Protein AF-A0A9P7DH35-F1 (afdb_monomer)

Foldseek 3Di:
DDDPDDDPPQVVLQDPVNVVVVCVVPVPDDRDHSCCCVVPVVVVVVVVVVVVVVVVLVPAAQDEAEDEPDPDPPPPVVPPPPRRHQEYEYAVDPVRLVVLVVSCVVVVNYFRAYDLLNLLVVLLVVLCCPPLNVDDCVQVPPVPDDVVVVVLSVVVSCLLSVLSVVLSVVCPDPPDDLLSSVVSLLSSQVSLVVCVVPVPSVDDPVSSVVSVVSSVVSVCCRQPVDPRRHCVSLLVNCPPPVCVPPPCQVPVGPPDDQDQDADDDPVPDGDGDDDDPDRSVVSSVVSVVSSD

Secondary structure (DSSP, 8-state):
------S-HHHHHTSHHHHHHHHHH-TT--PPPHHHIIIIIHHHHHHHHHHHHHHHHHH--SEEEEE---S-------TT-GGGEEEEEE---HHHHHHHHHHHHH-TTSEEEE-HHHHHHHHHHHHTTSGGG-S-GGGGGSTT--HHHHHHHHHHHHHHHHHHHHHHHHHTSTT--HHHHHHHHHHHHHHHHHHHHH-TT---HHHHHHHHHHHHHHHHHHHHS-TTTTTHHHHHHHH-TTTTT-GGGTSS-TT----------TT----------S-HHHHHHHHHHHH-

Solvent-accessible surface area (backbone atoms only — not comparable to full-atom values): 17208 Å² total; per-residue (Å²): 137,86,79,90,80,72,96,58,57,57,66,50,50,63,33,66,71,49,47,51,51,49,38,74,76,34,76,85,61,84,83,66,48,35,63,54,40,58,73,42,49,50,50,51,50,51,50,52,51,52,49,55,49,51,55,50,59,71,72,53,60,72,37,69,48,74,55,73,86,60,100,67,83,73,81,79,66,64,82,91,54,69,86,33,38,38,29,36,36,24,47,82,51,74,68,42,41,49,50,48,50,54,50,27,71,75,38,75,76,28,33,51,41,75,36,64,53,53,46,40,51,49,46,43,54,56,59,60,65,36,76,94,60,61,64,72,67,70,63,69,72,42,91,91,45,67,62,66,56,49,56,48,53,50,48,41,51,43,65,69,41,41,46,44,54,52,41,36,58,54,61,72,40,95,85,64,50,58,28,53,55,43,51,40,50,53,50,33,49,49,50,47,49,52,51,61,72,66,38,86,66,68,70,52,69,68,57,55,52,49,51,51,51,47,52,51,51,51,45,48,45,73,36,58,70,35,89,75,31,34,47,45,35,56,29,41,31,60,68,33,77,89,46,63,81,46,70,50,81,80,50,85,53,85,75,65,64,85,62,78,55,84,62,90,50,100,81,77,64,80,64,82,61,85,78,75,78,75,49,70,68,52,49,31,50,55,36,48,63,73,73,108

Mean predicted aligned error: 10.61 Å

Structure (mmCIF, N/CA/C/O backbone):
data_AF-A0A9P7DH35-F1
#
_entry.id   AF-A0A9P7DH35-F1
#
loop_
_atom_site.group_PDB
_atom_site.id
_atom_site.type_symbol
_atom_site.label_atom_id
_atom_site.label_alt_id
_atom_site.label_comp_id
_atom_site.label_asym_id
_atom_site.label_entity_id
_atom_site.label_seq_id
_atom_site.pdbx_PDB_ins_code
_atom_site.Cartn_x
_atom_site.Cartn_y
_atom_site.Cartn_z
_atom_site.occup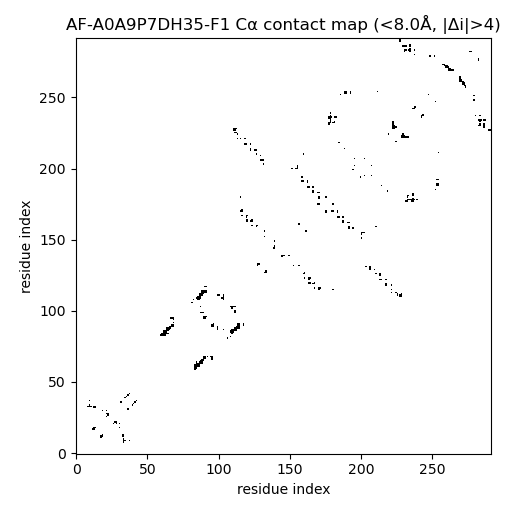ancy
_atom_site.B_iso_or_equiv
_atom_site.auth_seq_id
_atom_site.auth_comp_id
_atom_site.auth_asym_id
_atom_site.auth_atom_id
_atom_site.pdbx_PDB_model_num
ATOM 1 N N . MET A 1 1 ? 28.603 11.059 -8.165 1.00 31.61 1 MET A N 1
ATOM 2 C CA . MET A 1 1 ? 27.686 12.149 -7.771 1.00 31.61 1 MET A CA 1
ATOM 3 C C . MET A 1 1 ? 26.515 12.141 -8.745 1.00 31.61 1 MET A C 1
ATOM 5 O O . MET A 1 1 ? 26.688 12.555 -9.881 1.00 31.61 1 MET A O 1
ATOM 9 N N . ALA A 1 2 ? 25.378 11.558 -8.358 1.00 30.30 2 ALA A N 1
ATOM 10 C CA . ALA A 1 2 ? 24.185 11.495 -9.202 1.00 30.30 2 ALA A CA 1
ATOM 11 C C . ALA A 1 2 ? 23.236 12.616 -8.771 1.00 30.30 2 ALA A C 1
ATOM 13 O O . ALA A 1 2 ? 22.625 12.540 -7.708 1.00 30.30 2 ALA A O 1
ATOM 14 N N . VAL A 1 3 ? 23.167 13.689 -9.558 1.00 39.28 3 VAL A N 1
ATOM 15 C CA . VAL A 1 3 ? 22.164 14.738 -9.361 1.00 39.28 3 VAL A CA 1
ATOM 16 C C . VAL A 1 3 ? 20.859 14.205 -9.946 1.00 39.28 3 VAL A C 1
ATOM 18 O O . VAL A 1 3 ? 20.806 13.829 -11.116 1.00 39.28 3 VAL A O 1
ATOM 21 N N . MET A 1 4 ? 19.812 14.129 -9.130 1.00 35.44 4 MET A N 1
ATOM 22 C CA . MET A 1 4 ? 18.471 13.785 -9.595 1.00 35.44 4 MET A CA 1
ATOM 23 C C . MET A 1 4 ? 17.877 15.041 -10.248 1.00 35.44 4 MET A C 1
ATOM 25 O O . MET A 1 4 ? 17.436 15.958 -9.562 1.00 35.44 4 MET A O 1
ATOM 29 N N . ILE A 1 5 ? 17.965 15.139 -11.577 1.00 50.59 5 ILE A N 1
ATOM 30 C CA . ILE A 1 5 ? 17.621 16.358 -12.326 1.00 50.59 5 ILE A CA 1
ATOM 31 C C . ILE A 1 5 ? 16.207 16.210 -12.911 1.00 50.59 5 ILE A C 1
ATOM 33 O O . ILE A 1 5 ? 15.947 15.374 -13.774 1.00 50.59 5 ILE A O 1
ATOM 37 N N . GLN A 1 6 ? 15.270 17.019 -12.420 1.00 45.06 6 GLN A N 1
ATOM 38 C CA . GLN A 1 6 ? 13.835 16.910 -12.697 1.00 45.06 6 GLN A CA 1
ATOM 39 C C . GLN A 1 6 ? 13.414 17.804 -13.883 1.00 45.06 6 GLN A C 1
ATOM 41 O O . GLN A 1 6 ? 13.771 18.974 -13.905 1.00 45.06 6 GLN A O 1
ATOM 46 N N . ARG A 1 7 ? 12.655 17.243 -14.848 1.00 50.44 7 ARG A N 1
ATOM 47 C CA . ARG A 1 7 ? 11.812 17.795 -15.961 1.00 50.44 7 ARG A CA 1
ATOM 48 C C . ARG A 1 7 ? 12.128 19.132 -16.692 1.00 50.44 7 ARG A C 1
ATOM 50 O O . ARG A 1 7 ? 11.512 19.365 -17.725 1.00 50.44 7 ARG A O 1
ATOM 57 N N . ARG A 1 8 ? 13.065 19.988 -16.270 1.00 62.81 8 ARG A N 1
ATOM 58 C CA . ARG A 1 8 ? 13.482 21.239 -16.957 1.00 62.81 8 ARG A CA 1
ATOM 59 C C . ARG A 1 8 ? 14.796 21.103 -17.748 1.00 62.81 8 ARG A C 1
ATOM 61 O O . ARG A 1 8 ? 15.350 22.088 -18.228 1.00 62.81 8 ARG A O 1
ATOM 68 N N . LEU A 1 9 ? 15.273 19.869 -17.891 1.00 67.81 9 LEU A N 1
ATOM 69 C CA . LEU A 1 9 ? 16.603 19.485 -18.374 1.00 67.81 9 LEU A CA 1
ATOM 70 C C . LEU A 1 9 ? 16.998 20.034 -19.755 1.00 67.81 9 LEU A C 1
ATOM 72 O O . LEU A 1 9 ? 18.112 20.541 -19.874 1.00 67.81 9 LEU A O 1
ATOM 76 N N . PRO A 1 10 ? 16.136 19.981 -20.789 1.00 67.94 10 PRO A N 1
ATOM 77 C CA . PRO A 1 10 ? 16.588 20.337 -22.130 1.00 67.94 10 PRO A CA 1
ATOM 78 C C . PRO A 1 10 ? 16.984 21.813 -22.246 1.00 67.94 10 PRO A C 1
ATOM 80 O O . PRO A 1 10 ? 17.971 22.126 -22.892 1.00 67.94 10 PRO A O 1
ATOM 83 N N . MET A 1 11 ? 16.272 22.722 -21.574 1.00 77.00 11 MET A N 1
ATOM 84 C CA . MET A 1 11 ? 16.534 24.160 -21.717 1.00 77.00 11 MET A CA 1
ATOM 85 C C . MET A 1 11 ? 17.730 24.640 -20.889 1.00 77.00 11 MET A C 1
ATOM 87 O O . MET A 1 11 ? 18.452 25.528 -21.325 1.00 77.00 11 MET A O 1
ATOM 91 N N . ILE A 1 12 ? 17.965 24.044 -19.715 1.00 86.69 12 ILE A N 1
ATOM 92 C CA . ILE A 1 12 ? 19.090 24.425 -18.845 1.00 86.69 12 ILE A CA 1
ATOM 93 C C . ILE A 1 12 ? 20.423 24.011 -19.474 1.00 86.69 12 ILE A C 1
ATOM 95 O O . ILE A 1 12 ? 21.403 24.734 -19.362 1.00 86.69 12 ILE A O 1
ATOM 99 N N . MET A 1 13 ? 20.466 22.879 -20.181 1.00 86.12 13 MET A N 1
ATOM 100 C CA . MET A 1 13 ? 21.714 22.390 -20.772 1.00 86.12 13 MET A CA 1
ATOM 101 C C . MET A 1 13 ? 22.284 23.262 -21.885 1.00 86.12 13 MET A C 1
ATOM 103 O O . MET A 1 13 ? 23.492 23.240 -22.119 1.00 86.12 13 MET A O 1
ATOM 107 N N . ASP A 1 14 ? 21.427 24.018 -22.564 1.00 91.56 14 ASP A N 1
ATOM 108 C CA . ASP A 1 14 ? 21.866 24.950 -23.594 1.00 91.56 14 ASP A CA 1
ATOM 109 C C . ASP A 1 14 ? 22.227 26.331 -23.025 1.00 91.56 14 ASP A C 1
ATOM 111 O O . ASP A 1 14 ? 22.797 27.139 -23.766 1.00 91.56 14 ASP A O 1
ATOM 115 N N . SER A 1 15 ? 21.950 26.588 -21.738 1.00 93.62 15 SER A N 1
ATOM 116 C CA . SER A 1 15 ? 22.265 27.856 -21.076 1.00 93.62 15 SER A CA 1
ATOM 117 C C . SER A 1 15 ? 23.774 28.049 -20.937 1.00 93.62 15 SER A C 1
ATOM 119 O O . SER A 1 15 ? 24.537 27.095 -20.757 1.00 93.62 15 SER A O 1
ATOM 121 N N . GLU A 1 16 ? 24.217 29.299 -21.041 1.00 94.94 16 GLU A N 1
ATOM 122 C CA . GLU A 1 16 ? 25.639 29.632 -20.981 1.00 94.94 16 GLU A CA 1
ATOM 123 C C . GLU A 1 16 ? 26.210 29.372 -19.582 1.00 94.94 16 GLU A C 1
ATOM 125 O O . GLU A 1 16 ? 27.311 28.847 -19.442 1.00 94.94 16 GLU A O 1
ATOM 130 N N . GLU A 1 17 ? 25.419 29.630 -18.541 1.00 95.38 17 GLU A N 1
ATOM 131 C CA . GLU A 1 17 ? 25.786 29.397 -17.144 1.00 95.38 17 GLU A CA 1
ATOM 132 C C . GLU A 1 17 ? 26.087 27.916 -16.890 1.00 95.38 17 GLU A C 1
ATOM 134 O O . GLU A 1 17 ? 27.074 27.578 -16.235 1.00 95.38 17 GLU A O 1
ATOM 139 N N . TRP A 1 18 ? 25.268 27.016 -17.444 1.00 92.00 18 TRP A N 1
ATOM 140 C CA . TRP A 1 18 ? 25.488 25.577 -17.321 1.00 92.00 18 TRP A CA 1
ATOM 141 C C . TRP A 1 18 ? 26.749 25.124 -18.062 1.00 92.00 18 TRP A C 1
ATOM 143 O O . TRP A 1 18 ? 27.514 24.299 -17.559 1.00 92.00 18 TRP A O 1
ATOM 153 N N . LYS A 1 19 ? 27.000 25.688 -19.247 1.00 94.44 19 LYS A N 1
ATOM 154 C CA . LYS A 1 19 ? 28.194 25.384 -20.045 1.00 94.44 19 LYS A CA 1
ATOM 155 C C . LYS A 1 19 ? 29.470 25.835 -19.351 1.00 94.44 19 LYS A C 1
ATOM 157 O O . LYS A 1 19 ? 30.412 25.052 -19.244 1.00 94.44 19 LYS A O 1
ATOM 162 N N . GLN A 1 20 ? 29.477 27.059 -18.830 1.00 95.62 20 GLN A N 1
ATOM 163 C CA . GLN A 1 20 ? 30.591 27.601 -18.057 1.00 95.62 20 GLN A CA 1
ATOM 164 C C . GLN A 1 20 ? 30.850 26.776 -16.800 1.00 95.62 20 GLN A C 1
ATOM 166 O O . GLN A 1 20 ? 32.000 26.447 -16.519 1.00 95.62 20 GLN A O 1
ATOM 171 N N . LEU A 1 21 ? 29.793 26.372 -16.086 1.00 95.06 21 LEU A N 1
ATOM 172 C CA . LEU A 1 21 ? 29.911 25.499 -14.920 1.00 95.06 21 LEU A CA 1
ATOM 173 C C . LEU A 1 21 ? 30.583 24.165 -15.277 1.00 95.06 21 LEU A C 1
ATOM 175 O O . LEU A 1 21 ? 31.514 23.745 -14.592 1.00 95.06 21 LEU A O 1
ATOM 179 N N . LEU A 1 22 ? 30.146 23.500 -16.352 1.00 94.50 22 LEU A N 1
ATOM 180 C CA . LEU A 1 22 ? 30.734 22.227 -16.776 1.00 94.50 22 LEU A CA 1
ATOM 181 C C . LEU A 1 22 ? 32.195 22.369 -17.220 1.00 94.50 22 LEU A C 1
ATOM 183 O O . LEU A 1 22 ? 33.006 21.518 -16.861 1.00 94.50 22 LEU A O 1
ATOM 187 N N . LEU A 1 23 ? 32.544 23.437 -17.943 1.00 95.12 23 LEU A N 1
ATOM 188 C CA . LEU A 1 23 ? 33.929 23.703 -18.353 1.00 95.12 23 LEU A CA 1
ATOM 189 C C . LEU A 1 23 ? 34.830 24.050 -17.168 1.00 95.12 23 LEU A C 1
ATOM 191 O O . LEU A 1 23 ? 35.983 23.630 -17.141 1.00 95.12 23 LEU A O 1
ATOM 195 N N . ALA A 1 24 ? 34.312 24.775 -16.176 1.00 95.31 24 ALA A N 1
ATOM 196 C CA . ALA A 1 24 ? 35.045 25.070 -14.950 1.00 95.31 24 ALA A CA 1
ATOM 197 C C . ALA A 1 24 ? 35.331 23.795 -14.140 1.00 95.31 24 ALA A C 1
ATOM 199 O O . ALA A 1 24 ? 36.416 23.651 -13.581 1.00 95.31 24 ALA A O 1
ATOM 200 N N . LEU A 1 25 ? 34.378 22.855 -14.097 1.00 95.06 25 LEU A N 1
ATOM 201 C CA . LEU A 1 25 ? 34.546 21.565 -13.420 1.00 95.06 25 LEU A CA 1
ATOM 202 C C . LEU A 1 25 ? 35.452 20.600 -14.200 1.00 95.06 25 LEU A C 1
ATOM 204 O O . LEU A 1 25 ? 36.194 19.830 -13.593 1.00 95.06 25 LEU A O 1
ATOM 208 N N . ASN A 1 26 ? 35.381 20.611 -15.532 1.00 95.94 26 ASN A N 1
ATOM 209 C CA . ASN A 1 26 ? 36.211 19.786 -16.401 1.00 95.94 26 ASN A CA 1
ATOM 210 C C . ASN A 1 26 ? 36.424 20.471 -17.767 1.00 95.94 26 ASN A C 1
ATOM 212 O O . ASN A 1 26 ? 35.587 20.319 -18.662 1.00 95.94 26 ASN A O 1
ATOM 216 N N . PRO A 1 27 ? 37.571 21.146 -17.975 1.00 96.50 27 PRO A N 1
ATOM 217 C CA . PRO A 1 27 ? 37.864 21.845 -19.229 1.00 96.50 27 PRO A CA 1
ATOM 218 C C . PRO A 1 27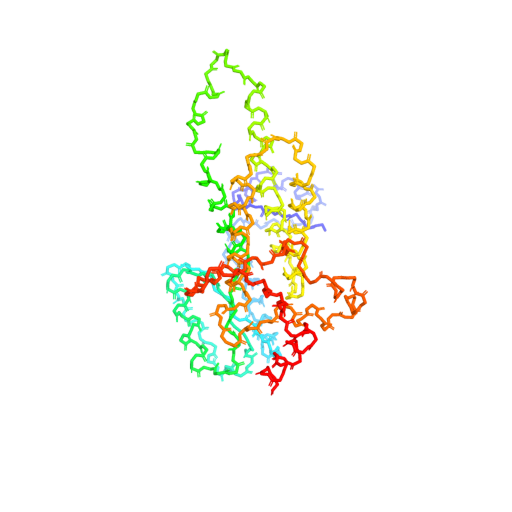 ? 37.915 20.934 -20.463 1.00 96.50 27 PRO A C 1
ATOM 220 O O . PRO A 1 27 ? 37.741 21.403 -21.583 1.00 96.50 27 PRO A O 1
ATOM 223 N N . ASN A 1 28 ? 38.135 19.629 -20.266 1.00 95.75 28 ASN A N 1
ATOM 224 C CA . ASN A 1 28 ? 38.195 18.639 -21.343 1.00 95.75 28 ASN A CA 1
ATOM 225 C C . ASN A 1 28 ? 36.826 18.011 -21.657 1.00 95.75 28 ASN A C 1
ATOM 227 O O . ASN A 1 28 ? 36.733 17.127 -22.511 1.00 95.75 28 ASN A O 1
ATOM 231 N N . TYR A 1 29 ? 35.758 18.406 -20.958 1.00 93.44 29 TYR A N 1
ATOM 232 C CA . TYR A 1 29 ? 34.429 17.851 -21.182 1.00 93.44 29 TYR A CA 1
ATOM 233 C C . TYR A 1 29 ? 33.810 18.399 -22.473 1.00 93.44 29 TYR A C 1
ATOM 235 O O . TYR A 1 29 ? 33.605 19.602 -22.627 1.00 93.44 29 TYR A O 1
ATOM 243 N N . HIS A 1 30 ? 33.452 17.506 -23.399 1.00 94.38 30 HIS A N 1
ATOM 244 C CA . HIS A 1 30 ? 32.724 17.888 -24.605 1.00 94.38 30 HIS A CA 1
ATOM 245 C C . HIS A 1 30 ? 31.247 18.141 -24.276 1.00 94.38 30 HIS A C 1
ATOM 247 O O . HIS A 1 30 ? 30.474 17.209 -24.039 1.00 94.38 30 HIS A O 1
ATOM 253 N N . ILE A 1 31 ? 30.854 19.414 -24.261 1.00 92.75 31 ILE A N 1
ATOM 254 C CA . ILE A 1 31 ? 29.481 19.822 -23.963 1.00 92.75 31 ILE A CA 1
ATOM 255 C C . ILE A 1 31 ? 28.550 19.365 -25.087 1.00 92.75 31 ILE A C 1
ATOM 257 O O . ILE A 1 31 ? 28.667 19.785 -26.237 1.00 92.75 31 ILE A O 1
ATOM 261 N N . MET A 1 32 ? 27.574 18.538 -24.730 1.00 92.12 32 MET A N 1
ATOM 262 C CA . MET A 1 32 ? 26.525 18.088 -25.636 1.00 92.12 32 MET A CA 1
ATOM 263 C C . MET A 1 32 ? 25.365 19.092 -25.644 1.00 92.12 32 MET A C 1
ATOM 265 O O . MET A 1 32 ? 24.934 19.533 -24.580 1.00 92.12 32 MET A O 1
ATOM 269 N N . SER A 1 33 ? 24.819 19.419 -26.819 1.00 91.06 33 SER A N 1
ATOM 270 C CA . SER A 1 33 ? 23.586 20.217 -26.901 1.00 91.06 33 SER A CA 1
ATOM 271 C C . SER A 1 33 ? 22.379 19.432 -26.383 1.00 91.06 33 SER A C 1
ATOM 273 O O . SER A 1 33 ? 22.353 18.196 -26.442 1.00 91.06 33 SER A O 1
ATOM 275 N N . SER A 1 34 ? 21.332 20.133 -25.946 1.00 91.00 34 SER A N 1
ATOM 276 C CA . SER A 1 34 ? 20.077 19.504 -25.510 1.00 91.00 34 SER A CA 1
ATOM 277 C C . SER A 1 34 ? 19.454 18.609 -26.586 1.00 91.00 34 SER A C 1
ATOM 279 O O . SER A 1 34 ? 18.888 17.553 -26.288 1.00 91.00 34 SER A O 1
ATOM 281 N N . THR A 1 35 ? 19.610 18.990 -27.858 1.00 91.56 35 THR A N 1
ATOM 282 C CA . THR A 1 35 ? 19.125 18.225 -29.009 1.00 91.56 35 THR A CA 1
ATOM 283 C C . THR A 1 35 ? 19.910 16.929 -29.175 1.00 91.56 35 THR A C 1
ATOM 285 O O . THR A 1 35 ? 19.301 15.882 -29.386 1.00 91.56 35 THR A O 1
ATOM 288 N N . ALA A 1 36 ? 21.239 16.967 -29.051 1.00 90.06 36 ALA A N 1
ATOM 289 C CA . ALA A 1 36 ? 22.077 15.773 -29.126 1.00 90.06 36 ALA A CA 1
ATOM 290 C C . ALA A 1 36 ? 21.835 14.829 -27.933 1.00 90.06 36 ALA A C 1
ATOM 292 O O . ALA A 1 36 ? 21.703 13.617 -28.129 1.00 90.06 36 ALA A O 1
ATOM 293 N N . LEU A 1 37 ? 21.661 15.376 -26.724 1.00 88.44 37 LEU A N 1
ATOM 294 C CA . LEU A 1 37 ? 21.246 14.600 -25.554 1.00 88.44 37 LEU A CA 1
ATOM 295 C C . LEU A 1 37 ? 19.897 13.910 -25.806 1.00 88.44 37 LEU A C 1
ATOM 297 O O . LEU A 1 37 ? 19.793 12.694 -25.673 1.00 88.44 37 LEU A O 1
ATOM 301 N N . THR A 1 38 ? 18.878 14.670 -26.209 1.00 87.31 38 THR A N 1
ATOM 302 C CA . THR A 1 38 ? 17.501 14.166 -26.326 1.00 87.31 38 THR A CA 1
ATOM 303 C C . THR A 1 38 ? 17.331 13.196 -27.494 1.00 87.31 38 THR A C 1
ATOM 305 O O . THR A 1 38 ? 16.713 12.148 -27.332 1.00 87.31 38 THR A O 1
ATOM 308 N N . LYS A 1 39 ? 17.888 13.512 -28.671 1.00 90.44 39 LYS A N 1
ATOM 309 C CA . LYS A 1 39 ? 17.708 12.704 -29.890 1.00 90.44 39 LYS A CA 1
ATOM 310 C C . LYS A 1 39 ? 18.672 11.528 -30.009 1.00 90.44 39 LYS A C 1
ATOM 312 O O . LYS A 1 39 ? 18.375 10.605 -30.755 1.00 90.44 39 LYS A O 1
ATOM 317 N N . SER A 1 40 ? 19.825 11.553 -29.342 1.00 91.56 40 SER A N 1
ATOM 318 C CA . SER A 1 40 ? 20.808 10.467 -29.445 1.00 91.56 40 SER A CA 1
ATOM 319 C C . SER A 1 40 ? 21.022 9.783 -28.107 1.00 91.56 40 SER A C 1
ATOM 321 O O . SER A 1 40 ? 20.752 8.591 -28.000 1.00 91.56 40 SER A O 1
ATOM 323 N N . LEU A 1 41 ? 21.510 10.496 -27.090 1.00 90.31 41 LEU A N 1
ATOM 324 C CA . LEU A 1 41 ? 21.982 9.833 -25.873 1.00 90.31 41 LEU A CA 1
ATOM 325 C C . LEU A 1 41 ? 20.835 9.220 -25.058 1.00 90.31 41 LEU A C 1
ATOM 327 O O . LEU A 1 41 ? 20.928 8.053 -24.697 1.00 90.31 41 LEU A O 1
ATOM 331 N N . ILE A 1 42 ? 19.736 9.952 -24.843 1.00 87.25 42 ILE A N 1
ATOM 332 C CA . ILE A 1 42 ? 18.561 9.432 -24.123 1.00 87.25 42 ILE A CA 1
ATOM 333 C C . ILE A 1 42 ? 17.972 8.225 -24.857 1.00 87.25 42 ILE A C 1
ATOM 335 O O . ILE A 1 42 ? 17.681 7.219 -24.222 1.00 87.25 42 ILE A O 1
ATOM 339 N N . LEU A 1 43 ? 17.831 8.289 -26.185 1.00 89.50 43 LEU A N 1
ATOM 340 C CA . LEU A 1 43 ? 17.279 7.173 -26.961 1.00 89.50 43 LEU A CA 1
ATOM 341 C C . LEU A 1 43 ? 18.202 5.947 -26.958 1.00 89.50 43 LEU A C 1
ATOM 343 O O . LEU A 1 43 ? 17.716 4.830 -26.800 1.00 89.50 43 LEU A O 1
ATOM 347 N N . LYS A 1 44 ? 19.520 6.141 -27.094 1.00 92.50 44 LYS A N 1
ATOM 348 C CA . LYS A 1 44 ? 20.507 5.050 -27.040 1.00 92.50 44 LYS A CA 1
ATOM 349 C C . LYS A 1 44 ? 20.557 4.403 -25.660 1.00 92.50 44 LYS A C 1
ATOM 351 O O . LYS A 1 44 ? 20.544 3.179 -25.575 1.00 92.50 44 LYS A O 1
ATOM 356 N N . GLU A 1 45 ? 20.573 5.202 -24.596 1.00 93.00 45 GLU A N 1
ATOM 357 C CA . GLU A 1 45 ? 20.598 4.678 -23.231 1.00 93.00 45 GLU A CA 1
ATOM 358 C C . GLU A 1 45 ? 19.274 3.994 -22.880 1.00 93.00 45 GLU A C 1
ATOM 360 O O . GLU A 1 45 ? 19.280 2.896 -22.338 1.00 93.00 45 GLU A O 1
ATOM 365 N N . ALA A 1 46 ? 18.133 4.564 -23.280 1.00 86.88 46 ALA A N 1
ATOM 366 C CA . ALA A 1 46 ? 16.835 3.913 -23.124 1.00 86.88 46 ALA A CA 1
ATOM 367 C C . ALA A 1 46 ? 16.768 2.576 -23.879 1.00 86.88 46 ALA A C 1
ATOM 369 O O . ALA A 1 46 ? 16.231 1.607 -23.343 1.00 86.88 46 ALA A O 1
ATOM 370 N N . ALA A 1 47 ? 17.330 2.491 -25.091 1.00 90.75 47 ALA A N 1
ATOM 371 C CA . ALA A 1 47 ? 17.411 1.242 -25.847 1.00 90.75 47 ALA A CA 1
ATOM 372 C C . ALA A 1 47 ? 18.295 0.205 -25.138 1.00 90.75 47 ALA A C 1
ATOM 374 O O . ALA A 1 47 ? 17.866 -0.934 -24.965 1.00 90.75 47 ALA A O 1
ATOM 375 N N . LYS A 1 48 ? 19.473 0.614 -24.652 1.00 94.00 48 LYS A N 1
ATOM 376 C CA . LYS A 1 48 ? 20.394 -0.245 -23.896 1.00 94.00 48 LYS A CA 1
ATOM 377 C C . LYS A 1 48 ? 19.777 -0.750 -22.589 1.00 94.00 48 LYS A C 1
ATOM 379 O O . LYS A 1 48 ? 19.853 -1.937 -22.291 1.00 94.00 48 LYS A O 1
ATOM 384 N N . ILE A 1 49 ? 19.122 0.130 -21.830 1.00 87.94 49 ILE A N 1
ATOM 385 C CA . ILE A 1 49 ? 18.372 -0.235 -20.620 1.00 87.94 49 ILE A CA 1
ATOM 386 C C . ILE A 1 49 ? 17.241 -1.202 -20.979 1.00 87.94 49 ILE A C 1
ATOM 388 O O . ILE A 1 49 ? 17.050 -2.198 -20.292 1.00 87.94 49 ILE A O 1
ATOM 392 N N . SER A 1 50 ? 16.515 -0.950 -22.071 1.00 86.25 50 SER A N 1
ATOM 393 C CA . SER A 1 50 ? 15.432 -1.832 -22.522 1.00 86.25 50 SER A CA 1
ATOM 394 C C . SER A 1 50 ? 15.935 -3.227 -22.889 1.00 86.25 50 SER A C 1
ATOM 396 O O . SER A 1 50 ? 15.254 -4.208 -22.606 1.00 86.25 50 SER A O 1
ATOM 398 N N . GLU A 1 51 ? 17.106 -3.331 -23.516 1.00 89.38 51 GLU A N 1
ATOM 399 C CA . GLU A 1 51 ? 17.753 -4.607 -23.830 1.00 89.38 51 GLU A CA 1
ATOM 400 C C . GLU A 1 51 ? 18.194 -5.334 -22.555 1.00 89.38 51 GLU A C 1
ATOM 402 O O . GLU A 1 51 ? 17.770 -6.464 -22.326 1.00 89.38 51 GLU A O 1
ATOM 407 N N . GLY A 1 52 ? 18.892 -4.646 -21.645 1.00 89.06 52 GLY A N 1
ATOM 408 C CA . GLY A 1 52 ? 19.281 -5.219 -20.353 1.00 89.06 52 GLY A CA 1
ATOM 409 C C . GLY A 1 52 ? 18.089 -5.672 -19.497 1.00 89.06 52 GLY A C 1
ATOM 410 O O . GLY A 1 52 ? 18.141 -6.730 -18.871 1.00 89.06 52 GLY A O 1
ATOM 411 N N . ILE A 1 53 ? 16.979 -4.922 -19.504 1.00 83.19 53 ILE A N 1
ATOM 412 C CA . ILE A 1 53 ? 15.728 -5.319 -18.839 1.00 83.19 53 ILE A CA 1
ATOM 413 C C . ILE A 1 53 ? 15.148 -6.577 -19.489 1.00 83.19 53 ILE A C 1
ATOM 415 O O . ILE A 1 53 ? 14.712 -7.478 -18.775 1.00 83.19 53 ILE A O 1
ATOM 419 N N . LYS A 1 54 ? 15.136 -6.675 -20.825 1.00 85.00 54 LYS A N 1
ATOM 420 C CA . LYS A 1 54 ? 14.650 -7.877 -21.521 1.00 85.00 54 LYS A CA 1
ATOM 421 C C . LYS A 1 54 ? 15.479 -9.102 -21.159 1.00 85.00 54 LYS A C 1
ATOM 423 O O . LYS A 1 54 ? 14.886 -10.138 -20.868 1.00 85.00 54 LYS A O 1
ATOM 428 N N . ASP A 1 55 ? 16.802 -8.978 -21.131 1.00 87.88 55 ASP A N 1
ATOM 429 C CA . ASP A 1 55 ? 17.706 -10.071 -20.765 1.00 87.88 55 ASP A CA 1
ATOM 430 C C . ASP A 1 55 ? 17.477 -10.515 -19.318 1.00 87.88 55 ASP A C 1
ATOM 432 O O . ASP A 1 55 ? 17.290 -11.703 -19.044 1.00 87.88 55 ASP A O 1
ATOM 436 N N . PHE A 1 56 ? 17.365 -9.556 -18.395 1.00 87.81 56 PHE A N 1
ATOM 437 C CA . PHE A 1 56 ? 17.035 -9.835 -17.001 1.00 87.81 56 PHE A CA 1
ATOM 438 C C . PHE A 1 56 ? 15.681 -10.552 -16.856 1.00 87.81 56 PHE A C 1
ATOM 440 O O . PHE A 1 56 ? 15.595 -11.605 -16.224 1.00 87.81 56 PHE A O 1
ATOM 447 N N . LEU A 1 57 ? 14.621 -10.043 -17.494 1.00 85.06 57 LEU A N 1
ATOM 448 C CA . LEU A 1 57 ? 13.289 -10.664 -17.478 1.00 85.06 57 LEU A CA 1
ATOM 449 C C . LEU A 1 57 ? 13.280 -12.044 -18.168 1.00 85.06 57 LEU A C 1
ATOM 451 O O . LEU A 1 57 ? 12.491 -12.931 -17.818 1.00 85.06 57 LEU A O 1
ATOM 455 N N . HIS A 1 58 ? 14.180 -12.274 -19.129 1.00 83.56 58 HIS A N 1
ATOM 456 C CA . HIS A 1 58 ? 14.375 -13.583 -19.751 1.00 83.56 58 HIS A CA 1
ATOM 457 C C . HIS A 1 58 ? 14.934 -14.607 -18.759 1.00 83.56 58 HIS A C 1
ATOM 459 O O . HIS A 1 58 ? 14.606 -15.789 -18.875 1.00 83.56 58 HIS A O 1
ATOM 465 N N . MET A 1 59 ? 15.706 -14.184 -17.763 1.00 87.75 59 MET A N 1
ATOM 466 C CA . MET A 1 59 ? 16.256 -15.065 -16.729 1.00 87.75 59 MET A CA 1
ATOM 467 C C . MET A 1 59 ? 15.362 -15.159 -15.486 1.00 87.75 59 MET A C 1
ATOM 469 O O . MET A 1 59 ? 15.330 -16.199 -14.833 1.00 87.75 59 MET A O 1
ATOM 473 N N . ALA A 1 60 ? 14.586 -14.118 -15.187 1.00 87.31 60 ALA A N 1
ATOM 474 C CA . ALA A 1 60 ? 13.722 -14.079 -14.013 1.00 87.31 60 ALA A CA 1
ATOM 475 C C . ALA A 1 60 ? 12.529 -15.052 -14.097 1.00 87.31 60 ALA A C 1
ATOM 477 O O . ALA A 1 60 ? 12.009 -15.355 -15.178 1.00 87.31 60 ALA A O 1
ATOM 478 N N . CYS A 1 61 ? 12.083 -15.517 -12.933 1.00 89.38 61 CYS A N 1
ATOM 479 C CA . CYS A 1 61 ? 10.875 -16.315 -12.717 1.00 89.38 61 CYS A CA 1
ATOM 480 C C . CYS A 1 61 ? 10.107 -15.716 -11.530 1.00 89.38 61 CYS A C 1
ATOM 482 O O . CYS A 1 61 ? 10.649 -14.871 -10.820 1.00 89.38 61 CYS A O 1
ATOM 484 N N . HIS A 1 62 ? 8.863 -16.147 -11.321 1.00 89.50 62 HIS A N 1
ATOM 485 C CA . HIS A 1 62 ? 7.995 -15.652 -10.245 1.00 89.50 62 HIS A CA 1
ATOM 486 C C . HIS A 1 62 ? 7.743 -14.141 -10.292 1.00 89.50 62 HIS A C 1
ATOM 488 O O . HIS A 1 62 ? 7.694 -13.455 -9.276 1.00 89.50 62 HIS A O 1
ATOM 494 N N . LEU A 1 63 ? 7.594 -13.614 -11.505 1.00 90.06 63 LEU A N 1
ATOM 495 C CA . LEU A 1 63 ? 7.341 -12.201 -11.738 1.00 90.06 63 LEU A CA 1
ATOM 496 C C . LEU A 1 63 ? 5.909 -11.824 -11.335 1.00 90.06 63 LEU A C 1
ATOM 498 O O . LEU A 1 63 ? 4.967 -12.598 -11.529 1.00 90.06 63 LEU A O 1
ATOM 502 N N . THR A 1 64 ? 5.743 -10.595 -10.858 1.00 90.19 64 THR A N 1
ATOM 503 C CA . THR A 1 64 ? 4.431 -9.991 -10.601 1.00 90.19 64 THR A CA 1
ATOM 504 C C . THR A 1 64 ? 4.153 -8.925 -11.649 1.00 90.19 64 THR A C 1
ATOM 506 O O . THR A 1 64 ? 4.981 -8.044 -11.875 1.00 90.19 64 THR A O 1
ATOM 509 N N . ILE A 1 65 ? 2.989 -8.994 -12.295 1.00 89.69 65 ILE A N 1
ATOM 510 C CA . ILE A 1 65 ? 2.541 -7.959 -13.235 1.00 89.69 65 ILE A CA 1
ATOM 511 C C . ILE A 1 65 ? 1.755 -6.909 -12.465 1.00 89.69 65 ILE A C 1
ATOM 513 O O . ILE A 1 65 ? 0.683 -7.216 -11.948 1.00 89.69 65 ILE A O 1
ATOM 517 N N . THR A 1 66 ? 2.244 -5.674 -12.441 1.00 88.00 66 THR A N 1
ATOM 518 C CA . THR A 1 66 ? 1.485 -4.533 -11.926 1.00 88.00 66 THR A CA 1
ATOM 519 C C . THR A 1 66 ? 0.940 -3.697 -13.078 1.00 88.00 66 THR A C 1
ATOM 521 O O . THR A 1 66 ? 1.599 -3.533 -14.108 1.00 88.00 66 THR A O 1
ATOM 524 N N . PHE A 1 67 ? -0.273 -3.172 -12.934 1.00 84.31 67 PHE A N 1
ATOM 525 C CA . PHE A 1 67 ? -0.788 -2.157 -13.848 1.00 84.31 67 PHE A CA 1
ATOM 526 C C . PHE A 1 67 ? -1.620 -1.124 -13.098 1.00 84.31 67 PHE A C 1
ATOM 528 O O . PHE A 1 67 ? -2.464 -1.452 -12.268 1.00 84.31 67 PHE A O 1
ATOM 535 N N . ASP A 1 68 ? -1.360 0.133 -13.430 1.00 76.88 68 ASP A N 1
ATOM 536 C CA . ASP A 1 68 ? -2.083 1.301 -12.944 1.00 76.88 68 ASP A CA 1
ATOM 537 C C . ASP A 1 68 ? -3.202 1.634 -13.949 1.00 76.88 68 ASP A C 1
ATOM 539 O O . ASP A 1 68 ? -3.003 1.494 -15.161 1.00 76.88 68 ASP A O 1
ATOM 543 N N . GLY A 1 69 ? -4.385 2.029 -13.471 1.00 66.50 69 GLY A N 1
ATOM 544 C CA . GLY A 1 69 ? -5.654 2.142 -14.210 1.00 66.50 69 GLY A CA 1
ATOM 545 C C . GLY A 1 69 ? -5.717 3.188 -15.332 1.00 66.50 69 GLY A C 1
ATOM 546 O O . GLY A 1 69 ? -6.803 3.626 -15.726 1.00 66.50 69 GLY A O 1
ATOM 547 N N . GLY A 1 70 ? -4.575 3.589 -15.888 1.00 65.19 70 GLY A N 1
ATOM 548 C CA . GLY A 1 70 ? -4.468 4.473 -17.038 1.00 65.19 70 GLY A CA 1
ATOM 549 C C . GLY A 1 70 ? -5.267 3.972 -18.247 1.00 65.19 70 GLY A C 1
ATOM 550 O O . GLY A 1 70 ? -5.310 2.786 -18.565 1.00 65.19 70 GLY A O 1
ATOM 551 N N . LYS A 1 71 ? -5.878 4.911 -18.985 1.00 53.25 71 LYS A N 1
ATOM 552 C CA . LYS A 1 71 ? -6.794 4.664 -20.123 1.00 53.25 71 LYS A CA 1
ATOM 553 C C . LYS A 1 71 ? -6.194 3.889 -21.314 1.00 53.25 71 LYS A C 1
ATOM 555 O O . LYS A 1 71 ? -6.877 3.709 -22.318 1.00 53.25 71 LYS A O 1
ATOM 560 N N . ARG A 1 72 ? -4.932 3.457 -21.254 1.00 50.38 72 ARG A N 1
ATOM 561 C CA . ARG A 1 72 ? -4.271 2.682 -22.311 1.00 50.38 72 ARG A CA 1
ATOM 562 C C . ARG A 1 72 ? -3.686 1.411 -21.723 1.00 50.38 72 ARG A C 1
ATOM 564 O O . ARG A 1 72 ? -2.558 1.406 -21.241 1.00 50.38 72 ARG A O 1
ATOM 571 N N . ILE A 1 73 ? -4.432 0.322 -21.849 1.00 46.62 73 ILE A N 1
ATOM 572 C CA . ILE A 1 73 ? -3.854 -1.014 -21.752 1.00 46.62 73 ILE A CA 1
ATOM 573 C C . ILE A 1 73 ? -3.082 -1.221 -23.055 1.00 46.62 73 ILE A C 1
ATOM 575 O O . ILE A 1 73 ? -3.630 -1.677 -24.056 1.00 46.62 73 ILE A O 1
ATOM 579 N N . HIS A 1 74 ? -1.808 -0.832 -23.082 1.00 43.56 74 HIS A N 1
ATOM 580 C CA . HIS A 1 74 ? -0.902 -1.467 -24.025 1.00 43.56 74 HIS A CA 1
ATOM 581 C C . HIS A 1 74 ? -0.777 -2.905 -23.542 1.00 43.56 74 HIS A C 1
ATOM 583 O O . HIS A 1 74 ? -0.177 -3.153 -22.501 1.00 43.56 74 HIS A O 1
ATOM 589 N N . THR A 1 75 ? -1.391 -3.845 -24.259 1.00 43.47 75 THR A N 1
ATOM 590 C CA . THR A 1 75 ? -1.163 -5.276 -24.073 1.00 43.47 75 THR A CA 1
ATOM 591 C C . THR A 1 75 ? 0.302 -5.577 -24.379 1.00 43.47 75 THR A C 1
ATOM 593 O O . THR A 1 75 ? 0.639 -6.102 -25.434 1.00 43.47 75 THR A O 1
ATOM 59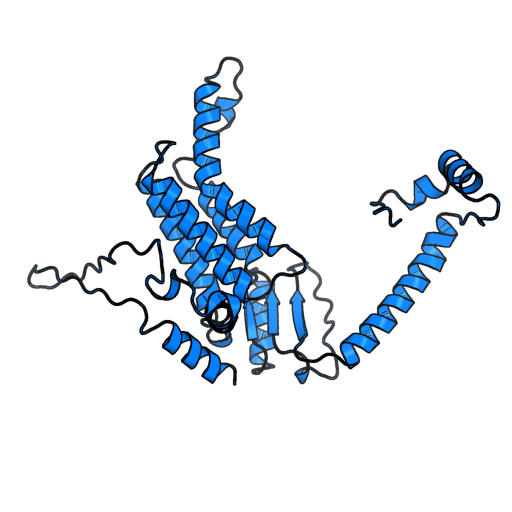6 N N . TYR A 1 76 ? 1.191 -5.286 -23.431 1.00 47.19 76 TYR A N 1
ATOM 597 C CA . TYR A 1 76 ? 2.408 -6.055 -23.228 1.00 47.19 76 TYR A CA 1
ATOM 598 C C . TYR A 1 76 ? 1.974 -7.389 -22.620 1.00 47.19 76 TYR A C 1
ATOM 600 O O . TYR A 1 76 ? 2.265 -7.707 -21.475 1.00 47.19 76 TYR A O 1
ATOM 608 N N . CYS A 1 77 ? 1.192 -8.159 -23.382 1.00 47.31 77 CYS A N 1
ATOM 609 C CA . CYS A 1 77 ? 1.068 -9.575 -23.114 1.00 47.31 77 CYS A CA 1
ATOM 610 C C . CYS A 1 77 ? 2.439 -10.155 -23.471 1.00 47.31 77 CYS A C 1
ATOM 612 O O . CYS A 1 77 ? 2.836 -10.040 -24.637 1.00 47.31 77 CYS A O 1
ATOM 614 N N . PRO A 1 78 ? 3.200 -10.711 -22.514 1.00 51.47 78 PRO A N 1
ATOM 615 C CA . PRO A 1 78 ? 4.508 -11.281 -22.784 1.00 51.47 78 PRO A CA 1
ATOM 616 C C . PRO A 1 78 ? 4.293 -12.611 -23.502 1.00 51.47 78 PRO A C 1
ATOM 618 O O . PRO A 1 78 ? 4.405 -13.695 -22.931 1.00 51.47 78 PRO A O 1
ATOM 621 N N . GLN A 1 79 ? 3.959 -12.536 -24.785 1.00 57.78 79 GLN A N 1
ATOM 622 C CA . GLN A 1 79 ? 4.185 -13.659 -25.668 1.00 57.78 79 GLN A CA 1
ATOM 623 C C . GLN A 1 79 ? 5.708 -13.864 -25.689 1.00 57.78 79 GLN A C 1
ATOM 625 O O . GLN A 1 79 ? 6.418 -12.918 -26.047 1.00 57.78 79 GLN A O 1
ATOM 630 N N . PRO A 1 80 ? 6.240 -15.018 -25.225 1.00 53.69 80 PRO A N 1
ATOM 631 C CA . PRO A 1 80 ? 5.589 -16.335 -25.192 1.00 53.69 80 PRO A CA 1
ATOM 632 C C . PRO A 1 80 ? 5.614 -17.099 -23.836 1.00 53.69 80 PRO A C 1
ATOM 634 O O . PRO A 1 80 ? 5.620 -18.327 -23.855 1.00 53.69 80 PRO A O 1
ATOM 637 N N . ARG A 1 81 ? 5.697 -16.465 -22.648 1.00 74.94 81 ARG A N 1
ATOM 638 C CA . ARG A 1 81 ? 5.975 -17.220 -21.388 1.00 74.94 81 ARG A CA 1
ATOM 639 C C . ARG A 1 81 ? 5.162 -16.800 -20.150 1.00 74.94 81 ARG A C 1
ATOM 641 O O . ARG A 1 81 ? 5.743 -16.307 -19.183 1.00 74.94 81 ARG A O 1
ATOM 648 N N . PRO A 1 82 ? 3.840 -17.054 -20.127 1.00 78.44 82 PRO A N 1
ATOM 649 C CA . PRO A 1 82 ? 2.974 -16.725 -18.986 1.00 78.44 82 PRO A CA 1
ATOM 650 C C . PRO A 1 82 ? 3.332 -17.474 -17.688 1.00 78.44 82 PRO A C 1
ATOM 652 O O . PRO A 1 82 ? 3.118 -16.952 -16.600 1.00 78.44 82 PRO A O 1
ATOM 655 N N . TYR A 1 83 ? 3.955 -18.653 -17.776 1.00 84.25 83 TYR A N 1
ATOM 656 C CA . TYR A 1 83 ? 4.389 -19.452 -16.617 1.00 84.25 83 TYR A CA 1
ATOM 657 C C . TYR A 1 83 ? 5.502 -18.802 -15.776 1.00 84.25 83 TYR A C 1
ATOM 659 O O . TYR A 1 83 ? 5.819 -19.273 -14.690 1.00 84.25 83 TYR A O 1
ATOM 667 N N . LYS A 1 84 ? 6.126 -17.726 -16.272 1.00 88.06 84 LYS A N 1
ATOM 668 C CA . LYS A 1 84 ? 7.110 -16.952 -15.505 1.00 88.06 84 LYS A CA 1
ATOM 669 C C . LYS A 1 84 ? 6.474 -15.989 -14.514 1.00 88.06 84 LYS A C 1
ATOM 671 O O . LYS A 1 84 ? 7.183 -15.481 -13.649 1.00 88.06 84 LYS A O 1
ATOM 676 N N . PHE A 1 85 ? 5.184 -15.710 -14.666 1.00 90.38 85 PHE A N 1
ATOM 677 C CA . PHE A 1 85 ? 4.450 -14.820 -13.787 1.00 90.38 85 PHE A CA 1
ATOM 678 C C . PHE A 1 85 ? 3.715 -15.641 -12.739 1.00 90.38 85 PHE A C 1
ATOM 680 O O . PHE A 1 85 ? 3.048 -16.615 -13.075 1.00 90.38 85 PHE A O 1
ATOM 687 N N . SER A 1 86 ? 3.847 -15.238 -11.481 1.00 91.25 86 SER A N 1
ATOM 688 C CA . SER A 1 86 ? 3.189 -15.890 -10.344 1.00 91.25 86 SER A CA 1
ATOM 689 C C . SER A 1 86 ? 2.083 -15.035 -9.747 1.00 91.25 86 SER A C 1
ATOM 691 O O . SER A 1 86 ? 1.286 -15.542 -8.970 1.00 91.25 86 SER A O 1
ATOM 693 N N . ALA A 1 87 ? 2.001 -13.754 -10.106 1.00 92.12 87 ALA A N 1
ATOM 694 C CA . ALA A 1 87 ? 0.975 -12.871 -9.581 1.00 92.12 87 ALA A CA 1
ATOM 695 C C . ALA A 1 87 ? 0.665 -11.710 -10.526 1.00 92.12 87 ALA A C 1
ATOM 697 O O . ALA A 1 87 ? 1.459 -11.330 -11.392 1.00 92.12 87 ALA A O 1
ATOM 698 N N . THR A 1 88 ? -0.494 -11.108 -10.314 1.00 92.38 88 THR A N 1
ATOM 699 C CA . THR A 1 88 ? -0.877 -9.822 -10.883 1.00 92.38 88 THR A CA 1
ATOM 700 C C . THR A 1 88 ? -1.423 -8.926 -9.782 1.00 92.38 88 THR A C 1
ATOM 702 O O . THR A 1 88 ? -2.117 -9.408 -8.893 1.00 92.38 88 THR A O 1
ATOM 705 N N . SER A 1 89 ? -1.093 -7.635 -9.821 1.00 92.19 89 SER A N 1
ATOM 706 C CA . SER A 1 89 ? -1.571 -6.646 -8.861 1.00 92.19 89 SER A CA 1
ATOM 707 C C . SER A 1 89 ? -2.080 -5.386 -9.550 1.00 92.19 89 SER A C 1
ATOM 709 O O . SER A 1 89 ? -1.494 -4.926 -10.532 1.00 92.19 89 SER A O 1
ATOM 711 N N . SER A 1 90 ? -3.184 -4.833 -9.054 1.00 92.38 90 SER A N 1
ATOM 712 C CA . SER A 1 90 ? -3.699 -3.535 -9.500 1.00 92.38 90 SER A CA 1
ATOM 713 C C . SER A 1 90 ? -4.578 -2.890 -8.430 1.00 92.38 90 SER A C 1
ATOM 715 O O . SER A 1 90 ? -4.933 -3.521 -7.433 1.00 92.38 90 SER A O 1
ATOM 717 N N . ASP A 1 91 ? -5.000 -1.652 -8.660 1.00 90.38 91 ASP A N 1
ATOM 718 C CA . ASP A 1 91 ? -6.077 -1.048 -7.879 1.00 90.38 91 ASP A CA 1
ATOM 719 C C . ASP A 1 91 ? -7.434 -1.744 -8.130 1.00 90.38 91 ASP A C 1
ATOM 721 O O . ASP A 1 91 ? -7.536 -2.711 -8.901 1.00 90.38 91 ASP A O 1
ATOM 725 N N . ASN A 1 92 ? -8.476 -1.245 -7.459 1.00 87.06 92 ASN A N 1
ATOM 726 C CA . ASN A 1 92 ? -9.841 -1.764 -7.547 1.00 87.06 92 ASN A CA 1
ATOM 727 C C . ASN A 1 92 ? -10.757 -0.955 -8.472 1.00 87.06 92 ASN A C 1
ATOM 729 O O . ASN A 1 92 ? -11.985 -1.084 -8.416 1.00 87.06 92 ASN A O 1
ATOM 733 N N . ALA A 1 93 ? -10.182 -0.168 -9.386 1.00 87.75 93 ALA A N 1
ATOM 734 C CA . ALA A 1 93 ? -10.965 0.432 -10.453 1.00 87.75 93 ALA A CA 1
ATOM 735 C C . ALA A 1 93 ? -11.669 -0.666 -11.280 1.00 87.75 93 ALA A C 1
ATOM 737 O O . ALA A 1 93 ? -11.142 -1.753 -11.523 1.00 87.75 93 ALA A O 1
ATOM 738 N N . GLY A 1 94 ? -12.905 -0.416 -11.722 1.00 87.75 94 GLY A N 1
ATOM 739 C CA . GLY A 1 94 ? -13.736 -1.477 -12.313 1.00 87.75 94 GLY A CA 1
ATOM 740 C C . GLY A 1 94 ? -13.111 -2.160 -13.541 1.00 87.75 94 GLY A C 1
ATOM 741 O O . GLY A 1 94 ? -13.303 -3.356 -13.762 1.00 87.75 94 GLY A O 1
ATOM 742 N N . ASN A 1 95 ? -12.328 -1.423 -14.331 1.00 88.81 95 ASN A N 1
ATOM 743 C CA . ASN A 1 95 ? -11.582 -1.943 -15.476 1.00 88.81 95 ASN A CA 1
ATOM 744 C C . ASN A 1 95 ? -10.370 -2.789 -15.062 1.00 88.81 95 ASN A C 1
ATOM 746 O O . ASN A 1 95 ? -10.161 -3.857 -15.639 1.00 88.81 95 ASN A O 1
ATOM 750 N N . THR A 1 96 ? -9.587 -2.337 -14.084 1.00 89.50 96 THR A N 1
ATOM 751 C CA . THR A 1 96 ? -8.371 -3.018 -13.623 1.00 89.50 96 THR A CA 1
ATOM 752 C C . THR A 1 96 ? -8.712 -4.287 -12.854 1.00 89.50 96 THR A C 1
ATOM 754 O O . THR A 1 96 ? -8.210 -5.355 -13.200 1.00 89.50 96 THR A O 1
ATOM 757 N N . LYS A 1 97 ? -9.679 -4.217 -11.932 1.00 90.44 97 LYS A N 1
ATOM 758 C CA . LYS A 1 97 ? -10.230 -5.374 -11.214 1.00 90.44 97 LYS A CA 1
ATOM 759 C C . LYS A 1 97 ? -10.747 -6.445 -12.175 1.00 90.44 97 LYS A C 1
ATOM 761 O O . LYS A 1 97 ? -10.443 -7.628 -12.022 1.00 90.44 97 LYS A O 1
ATOM 766 N N . LYS A 1 98 ? -11.481 -6.040 -13.221 1.00 90.19 98 LYS A N 1
ATOM 767 C CA . LYS A 1 98 ? -11.946 -6.964 -14.268 1.00 90.19 98 LYS A CA 1
ATOM 768 C C . LYS A 1 98 ? -10.780 -7.579 -15.044 1.00 90.19 98 LYS A C 1
ATOM 770 O O . LYS A 1 98 ? -10.804 -8.780 -15.292 1.00 90.19 98 LYS A O 1
ATOM 775 N N . ALA A 1 99 ? -9.780 -6.787 -15.430 1.00 89.50 99 ALA A N 1
ATOM 776 C CA . ALA A 1 99 ? -8.612 -7.280 -16.158 1.00 89.50 99 ALA A CA 1
ATOM 777 C C . ALA A 1 99 ? -7.804 -8.291 -15.330 1.00 89.50 99 ALA A C 1
ATOM 779 O O . ALA A 1 99 ? -7.483 -9.362 -15.838 1.00 89.50 99 ALA A O 1
ATOM 780 N N . ARG A 1 100 ? -7.549 -7.986 -14.050 1.00 91.06 100 ARG A N 1
ATOM 781 C CA . ARG A 1 100 ? -6.855 -8.864 -13.098 1.00 91.06 100 ARG A CA 1
ATOM 782 C C . ARG A 1 100 ? -7.580 -10.200 -12.955 1.00 91.06 100 ARG A C 1
ATOM 784 O O . ARG A 1 100 ? -6.976 -11.255 -13.127 1.00 91.06 100 ARG A O 1
ATOM 791 N N . ARG A 1 101 ? -8.903 -10.151 -12.758 1.00 91.06 101 ARG A N 1
ATOM 792 C CA . ARG A 1 101 ? -9.753 -11.344 -12.662 1.00 91.06 101 ARG A CA 1
ATOM 793 C C . ARG A 1 101 ? -9.698 -12.197 -13.930 1.00 91.06 101 ARG A C 1
ATOM 795 O O . ARG A 1 101 ? -9.436 -13.388 -13.834 1.00 91.06 101 ARG A O 1
ATOM 802 N N . LEU A 1 102 ? -9.893 -11.593 -15.106 1.00 91.19 102 LEU A N 1
ATOM 803 C CA . LEU A 1 102 ? -9.829 -12.306 -16.390 1.00 91.19 102 LEU A CA 1
ATOM 804 C C . LEU A 1 102 ? -8.449 -12.933 -16.633 1.00 91.19 102 LEU A C 1
ATOM 806 O O . LEU A 1 102 ? -8.357 -14.023 -17.192 1.00 91.19 102 LEU A O 1
ATOM 810 N N . LEU A 1 103 ? -7.375 -12.261 -16.208 1.00 90.06 103 LEU A N 1
ATOM 811 C CA . LEU A 1 103 ? -6.018 -12.783 -16.330 1.00 90.06 103 LEU A CA 1
ATOM 812 C C . LEU A 1 103 ? -5.815 -14.027 -15.455 1.00 90.06 103 LEU A C 1
ATOM 814 O O . LEU A 1 103 ? -5.291 -15.018 -15.949 1.00 90.06 103 LEU A O 1
ATOM 818 N N . CYS A 1 104 ? -6.268 -14.002 -14.200 1.00 90.94 104 CYS A N 1
ATOM 819 C CA . CYS A 1 104 ? -6.189 -15.147 -13.285 1.00 90.94 104 CYS A CA 1
ATOM 820 C C . CYS A 1 104 ? -7.153 -16.286 -13.654 1.00 90.94 104 CYS A C 1
ATOM 822 O O . CYS A 1 104 ? -6.836 -17.448 -13.429 1.00 90.94 104 CYS A O 1
ATOM 824 N N . GLU A 1 105 ? -8.308 -15.984 -14.255 1.00 91.12 105 GLU A N 1
ATOM 825 C CA . GLU A 1 105 ? -9.191 -17.001 -14.848 1.00 91.12 105 GLU A CA 1
ATOM 826 C C . GLU A 1 105 ? -8.495 -17.721 -16.016 1.00 91.12 105 GLU A C 1
ATOM 828 O O . GLU A 1 105 ? -8.631 -18.933 -16.173 1.00 91.12 105 GLU A O 1
ATOM 833 N N . HIS A 1 106 ? -7.725 -16.986 -16.827 1.00 90.44 106 HIS A N 1
ATOM 834 C CA . HIS A 1 106 ? -6.982 -17.551 -17.953 1.00 90.44 106 HIS A CA 1
ATOM 835 C C . HIS A 1 106 ? -5.682 -18.258 -17.532 1.00 90.44 106 HIS A C 1
ATOM 837 O O . HIS A 1 106 ? -5.285 -19.241 -18.157 1.00 90.44 106 HIS A O 1
ATOM 843 N N . TYR A 1 107 ? -5.038 -17.781 -16.466 1.00 90.12 107 TYR A N 1
ATOM 844 C CA . TYR A 1 107 ? -3.801 -18.319 -15.901 1.00 90.12 107 TYR A CA 1
ATOM 845 C C . TYR A 1 107 ? -3.989 -18.648 -14.412 1.00 90.12 107 TYR A C 1
ATOM 847 O O . TYR A 1 107 ? -3.611 -17.844 -13.557 1.00 90.12 107 TYR A O 1
ATOM 855 N N . PRO A 1 108 ? -4.541 -19.833 -14.079 1.00 90.56 108 PRO A N 1
ATOM 856 C CA . PRO A 1 108 ? -4.908 -20.182 -12.703 1.00 90.56 108 PRO A CA 1
ATOM 857 C C . PRO A 1 108 ? -3.744 -20.218 -11.707 1.00 90.56 108 PRO A C 1
ATOM 859 O O . PRO A 1 108 ? -3.969 -20.123 -10.506 1.00 90.56 108 PRO A O 1
ATOM 862 N N . HIS A 1 109 ? -2.502 -20.348 -12.188 1.00 89.12 109 HIS A N 1
ATOM 863 C CA . HIS A 1 109 ? -1.296 -20.309 -11.356 1.00 89.12 109 HIS A CA 1
ATOM 864 C C . HIS A 1 109 ? -0.916 -18.892 -10.898 1.00 89.12 109 HIS A C 1
ATOM 866 O O . HIS A 1 109 ? -0.004 -18.742 -10.087 1.00 89.12 109 HIS A O 1
ATOM 872 N N . MET A 1 110 ? -1.555 -17.848 -11.438 1.00 91.12 110 MET A N 1
ATOM 873 C CA . MET A 1 110 ? -1.291 -16.462 -11.058 1.00 91.12 110 MET A CA 1
ATOM 874 C C . MET A 1 110 ? -2.179 -16.026 -9.891 1.00 91.12 110 MET A C 1
ATOM 876 O O . MET A 1 110 ? -3.406 -16.050 -9.982 1.00 91.12 110 MET A O 1
ATOM 880 N N . LEU A 1 111 ? -1.551 -15.519 -8.832 1.00 91.69 111 LEU A N 1
ATOM 881 C CA . LEU A 1 111 ? -2.236 -14.904 -7.699 1.00 91.69 111 LEU A CA 1
ATOM 882 C C . LEU A 1 111 ? -2.874 -13.566 -8.093 1.00 91.69 111 LEU A C 1
ATOM 884 O O . LEU A 1 111 ? -2.259 -12.734 -8.765 1.00 91.69 111 LEU A O 1
ATOM 888 N N . ASN A 1 112 ? -4.106 -13.361 -7.638 1.00 92.44 112 ASN A N 1
ATOM 889 C CA . ASN A 1 112 ? -4.911 -12.173 -7.891 1.00 92.44 112 ASN A CA 1
ATOM 890 C C . ASN A 1 112 ? -4.759 -11.187 -6.721 1.00 92.44 112 ASN A C 1
ATOM 892 O O . ASN A 1 112 ? -5.460 -11.314 -5.725 1.00 92.44 112 ASN A O 1
ATOM 896 N N . LEU A 1 113 ? -3.812 -10.250 -6.805 1.00 92.25 113 LEU A N 1
ATOM 897 C CA . LEU A 1 113 ? -3.455 -9.370 -5.688 1.00 92.25 113 LEU A CA 1
ATOM 898 C C . LEU A 1 113 ? -4.109 -7.994 -5.808 1.00 92.25 113 LEU A C 1
ATOM 900 O O . LEU A 1 113 ? -3.991 -7.320 -6.831 1.00 92.25 113 LEU A O 1
ATOM 904 N N . GLN A 1 114 ? -4.724 -7.521 -4.735 1.00 91.19 114 GLN A N 1
ATOM 905 C CA . GLN A 1 114 ? -5.145 -6.130 -4.636 1.00 91.19 114 GLN A CA 1
ATOM 906 C C . GLN A 1 114 ? -3.959 -5.221 -4.293 1.00 91.19 114 GLN A C 1
ATOM 908 O O . GLN A 1 114 ? -3.012 -5.648 -3.637 1.00 91.19 114 GLN A O 1
ATOM 913 N N . ASP A 1 115 ? -3.987 -3.970 -4.749 1.00 92.12 115 ASP A N 1
ATOM 914 C CA . ASP A 1 115 ? -3.024 -2.954 -4.330 1.00 92.12 115 ASP A CA 1
ATOM 915 C C . ASP A 1 115 ? -3.346 -2.453 -2.904 1.00 92.12 115 ASP A C 1
ATOM 917 O O . ASP A 1 115 ? -4.367 -1.778 -2.707 1.00 92.12 115 ASP A O 1
ATOM 921 N N . PRO A 1 116 ? -2.491 -2.735 -1.902 1.00 94.31 116 PRO A N 1
ATOM 922 C CA . PRO A 1 116 ? -2.712 -2.266 -0.541 1.00 94.31 116 PRO A CA 1
ATOM 923 C C . PRO A 1 116 ? -2.595 -0.742 -0.414 1.00 94.31 116 PRO A C 1
ATOM 925 O O . PRO A 1 116 ? -3.305 -0.151 0.397 1.00 94.31 116 PRO A O 1
ATOM 928 N N . CYS A 1 117 ? -1.757 -0.075 -1.216 1.00 94.81 117 CYS A N 1
ATOM 929 C CA . CYS A 1 117 ? -1.631 1.385 -1.178 1.00 94.81 117 CYS A CA 1
ATOM 930 C C . CYS A 1 117 ? -2.954 2.048 -1.566 1.00 94.81 117 CYS A C 1
ATOM 932 O O . CYS A 1 117 ? -3.413 2.983 -0.906 1.00 94.81 117 CYS A O 1
ATOM 934 N N . HIS A 1 118 ? -3.605 1.519 -2.603 1.00 93.06 118 HIS A N 1
ATOM 935 C CA . HIS A 1 118 ? -4.926 1.975 -3.006 1.00 93.06 118 HIS A CA 1
ATOM 936 C C . HIS A 1 118 ? -5.953 1.833 -1.875 1.00 93.06 118 HIS A C 1
ATOM 938 O O . HIS A 1 118 ? -6.687 2.783 -1.609 1.00 93.06 118 HIS A O 1
ATOM 944 N N . LEU A 1 119 ? -5.974 0.694 -1.174 1.00 93.69 119 LEU A N 1
ATOM 945 C CA . LEU A 1 119 ? -6.885 0.466 -0.047 1.00 93.69 119 LEU A CA 1
ATOM 946 C C . LEU A 1 119 ? -6.650 1.425 1.120 1.00 93.69 119 LEU A C 1
ATOM 948 O O . LEU A 1 119 ? -7.602 1.999 1.640 1.00 93.69 119 LEU A O 1
ATOM 952 N N . LEU A 1 120 ? -5.394 1.665 1.502 1.00 95.94 120 LEU A N 1
ATOM 953 C CA . LEU A 1 120 ? -5.078 2.636 2.554 1.00 95.94 120 LEU A CA 1
ATOM 954 C C . LEU A 1 120 ? -5.542 4.047 2.161 1.00 95.94 120 LEU A C 1
ATOM 956 O O . LEU A 1 120 ? -6.063 4.788 2.993 1.00 95.94 120 LEU A O 1
ATOM 960 N N . ASN A 1 121 ? -5.406 4.411 0.886 1.00 95.75 121 ASN A N 1
ATOM 961 C CA . ASN A 1 121 ? -5.899 5.686 0.378 1.00 95.75 121 ASN A CA 1
ATOM 962 C C . ASN A 1 121 ? -7.440 5.762 0.349 1.00 95.75 121 ASN A C 1
ATOM 964 O O . ASN A 1 121 ? -8.001 6.823 0.624 1.00 95.75 121 ASN A O 1
ATOM 968 N N . LEU A 1 122 ? -8.137 4.657 0.057 1.00 95.75 122 LEU A N 1
ATOM 969 C CA . LEU A 1 122 ? -9.597 4.581 0.184 1.00 95.75 122 LEU A CA 1
ATOM 970 C C . LEU A 1 122 ? -10.045 4.715 1.643 1.00 95.75 122 LEU A C 1
ATOM 972 O O . LEU A 1 122 ? -10.965 5.480 1.910 1.00 95.75 122 LEU A O 1
ATOM 976 N N . ALA A 1 123 ? -9.351 4.078 2.588 1.00 96.81 123 ALA A N 1
ATOM 977 C CA . ALA A 1 123 ? -9.633 4.227 4.013 1.00 96.81 123 ALA A CA 1
ATOM 978 C C . ALA A 1 123 ? -9.502 5.690 4.470 1.00 96.81 123 ALA A C 1
ATOM 980 O O . ALA A 1 123 ? -10.406 6.212 5.119 1.00 96.81 123 ALA A O 1
ATOM 981 N N . ILE A 1 124 ? -8.428 6.385 4.067 1.00 97.44 124 ILE A N 1
ATOM 982 C CA . ILE A 1 124 ? -8.266 7.829 4.324 1.00 97.44 124 ILE A CA 1
ATOM 983 C C . ILE A 1 124 ? -9.437 8.609 3.727 1.00 97.44 124 ILE A C 1
ATOM 985 O O . ILE A 1 124 ? -10.017 9.461 4.397 1.00 97.44 124 ILE A O 1
ATOM 989 N N . LYS A 1 125 ? -9.799 8.315 2.473 1.00 95.81 125 LYS A N 1
ATOM 990 C CA . LYS A 1 125 ? -10.910 8.979 1.792 1.00 95.81 125 LYS A CA 1
ATOM 991 C C . LYS A 1 125 ? -12.219 8.807 2.563 1.00 95.81 125 LYS A C 1
ATOM 993 O O . LYS A 1 125 ? -12.904 9.803 2.761 1.00 95.81 125 LYS A O 1
ATOM 998 N N . ASP A 1 126 ? -12.546 7.600 3.010 1.00 96.62 126 ASP A N 1
ATOM 999 C CA . ASP A 1 126 ? -13.770 7.324 3.769 1.00 96.62 126 ASP A CA 1
ATOM 1000 C C . ASP A 1 126 ? -13.758 8.028 5.133 1.00 96.62 126 ASP A C 1
ATOM 1002 O O . ASP A 1 126 ? -14.766 8.597 5.550 1.00 96.62 126 ASP A O 1
ATOM 1006 N N . MET A 1 127 ? -12.599 8.078 5.798 1.00 95.88 127 MET A N 1
ATOM 1007 C CA . MET A 1 127 ? -12.426 8.788 7.069 1.00 95.88 127 MET A CA 1
ATOM 1008 C C . MET A 1 127 ? -12.614 10.302 6.938 1.00 95.88 127 MET A C 1
ATOM 1010 O O . MET A 1 127 ? -13.165 10.930 7.841 1.00 95.88 127 MET A O 1
ATOM 1014 N N . CYS A 1 128 ? -12.231 10.895 5.804 1.00 94.50 128 CYS A N 1
ATOM 1015 C CA . CYS A 1 128 ? -12.493 12.308 5.518 1.00 94.50 128 CYS A CA 1
ATOM 1016 C C . CYS A 1 128 ? -13.991 12.647 5.437 1.00 94.50 128 CYS A C 1
ATOM 1018 O O . CYS A 1 128 ? -14.343 13.817 5.554 1.00 94.50 128 CYS A O 1
ATOM 1020 N N . PHE A 1 129 ? -14.867 11.658 5.234 1.00 93.69 129 PHE A N 1
ATOM 1021 C CA . PHE A 1 129 ? -16.321 11.848 5.182 1.00 93.69 129 PHE A CA 1
ATOM 1022 C C . PHE A 1 129 ? -17.028 11.536 6.508 1.00 93.69 129 PHE A C 1
ATOM 1024 O O . PHE A 1 129 ? -18.260 11.518 6.550 1.00 93.69 129 PHE A O 1
ATOM 1031 N N . LEU A 1 130 ? -16.289 11.288 7.595 1.00 94.88 130 LEU A N 1
ATOM 1032 C CA . LEU A 1 130 ? -16.904 11.068 8.902 1.00 94.88 130 LEU A CA 1
ATOM 1033 C C . LEU A 1 130 ? -17.681 12.318 9.357 1.00 94.88 130 LEU A C 1
ATOM 1035 O O . LEU A 1 130 ? -17.193 13.433 9.167 1.00 94.88 130 LEU A O 1
ATOM 1039 N N . PRO A 1 131 ? -18.860 12.162 9.997 1.00 93.81 131 PRO A N 1
ATOM 1040 C CA . PRO A 1 131 ? -19.715 13.293 10.366 1.00 93.81 131 PRO A CA 1
ATOM 1041 C C . PRO A 1 131 ? -19.029 14.359 11.226 1.00 93.81 131 PRO A C 1
ATOM 1043 O O . PRO A 1 131 ? -19.312 15.538 11.059 1.00 93.81 131 PRO A O 1
ATOM 1046 N N . GLU A 1 132 ? -18.100 13.960 12.103 1.00 91.44 132 GLU A N 1
ATOM 1047 C CA . GLU A 1 132 ? -17.326 14.886 12.946 1.00 91.44 132 GLU A CA 1
ATOM 1048 C C . GLU A 1 132 ? -16.425 15.836 12.133 1.00 91.44 132 GLU A C 1
ATOM 1050 O O . GLU A 1 132 ? -16.036 16.883 12.636 1.00 91.44 132 GLU A O 1
ATOM 1055 N N . PHE A 1 133 ? -16.129 15.508 10.871 1.00 88.88 133 PHE A N 1
ATOM 1056 C CA . PHE A 1 133 ? -15.311 16.322 9.964 1.00 88.88 133 PHE A CA 1
ATOM 1057 C C . PHE A 1 133 ? -16.107 16.903 8.785 1.00 88.88 133 PHE A C 1
ATOM 1059 O O . PHE A 1 133 ? -15.531 17.557 7.919 1.00 88.88 133 PHE A O 1
ATOM 1066 N N . ALA A 1 134 ? -17.421 16.662 8.729 1.00 80.81 134 ALA A N 1
ATOM 1067 C CA . ALA A 1 134 ? -18.273 17.071 7.613 1.00 80.81 134 ALA A CA 1
ATOM 1068 C C . ALA A 1 134 ? -18.661 18.564 7.644 1.00 80.81 134 ALA A C 1
ATOM 1070 O O . ALA A 1 134 ? -19.267 19.058 6.691 1.00 80.81 134 ALA A O 1
ATOM 1071 N N . GLU A 1 135 ? -18.341 19.285 8.723 1.00 74.19 135 GLU A N 1
ATOM 1072 C CA . GLU A 1 135 ? -18.652 20.709 8.844 1.00 74.19 135 GLU A CA 1
ATOM 1073 C C . GLU A 1 135 ? -17.813 21.583 7.900 1.00 74.19 135 GLU A C 1
ATOM 1075 O O . GLU A 1 135 ? -16.713 21.246 7.455 1.00 74.19 135 GLU A O 1
ATOM 1080 N N . ASN A 1 136 ? -18.381 22.734 7.543 1.00 62.94 136 ASN A N 1
ATOM 1081 C CA . ASN A 1 136 ? -17.860 23.605 6.504 1.00 62.94 136 ASN A CA 1
ATOM 1082 C C . ASN A 1 136 ? -16.590 24.324 6.995 1.00 62.94 136 ASN A C 1
ATOM 1084 O O . ASN A 1 136 ? -16.668 25.385 7.612 1.00 62.94 136 ASN A O 1
ATOM 1088 N N . LEU A 1 137 ? -15.412 23.777 6.665 1.00 66.56 137 LEU A N 1
ATOM 1089 C CA . LEU A 1 137 ? -14.089 24.335 7.006 1.00 66.56 137 LEU A CA 1
ATOM 1090 C C . LEU A 1 137 ? -13.918 25.817 6.620 1.00 66.56 137 LEU A C 1
ATOM 1092 O O . LEU A 1 137 ? -13.029 26.491 7.132 1.00 66.56 137 LEU A O 1
ATOM 1096 N N . ASN A 1 138 ? -14.769 26.341 5.734 1.00 67.56 138 ASN A N 1
ATOM 1097 C CA . ASN A 1 138 ? -14.804 27.751 5.359 1.00 67.56 138 ASN A CA 1
ATOM 1098 C C . ASN A 1 138 ? -14.998 28.698 6.557 1.00 67.56 138 ASN A C 1
ATOM 1100 O O . ASN A 1 138 ? -14.456 29.802 6.538 1.00 67.56 138 ASN A O 1
ATOM 1104 N N . GLU A 1 139 ? -15.705 28.279 7.612 1.00 67.38 139 GLU A N 1
ATOM 1105 C CA . GLU A 1 139 ? -15.902 29.105 8.814 1.00 67.38 139 GLU A CA 1
ATOM 1106 C C . GLU A 1 139 ? -14.606 29.286 9.627 1.00 67.38 139 GLU A C 1
ATOM 1108 O O . GLU A 1 139 ? -14.430 30.297 10.308 1.00 67.38 139 GLU A O 1
ATOM 1113 N N . LEU A 1 140 ? -13.645 28.366 9.483 1.00 61.53 140 LEU A N 1
ATOM 1114 C CA . LEU A 1 140 ? -12.353 28.398 10.179 1.00 61.53 140 LEU A CA 1
ATOM 1115 C C . LEU A 1 140 ? -11.366 29.404 9.561 1.00 61.53 140 LEU A C 1
ATOM 1117 O O . LEU A 1 140 ? -10.386 29.777 10.204 1.00 61.53 140 LEU A O 1
ATOM 1121 N N . PHE A 1 141 ? -11.630 29.876 8.337 1.00 68.25 141 PHE A N 1
ATOM 1122 C CA . PHE A 1 141 ? -10.792 30.854 7.631 1.00 68.25 141 PHE A CA 1
ATOM 1123 C C . PHE A 1 141 ? -11.319 32.295 7.721 1.00 68.25 141 PHE A C 1
ATOM 1125 O O . PHE A 1 141 ? -10.755 33.196 7.094 1.00 68.25 141 PHE A O 1
ATOM 1132 N N . VAL A 1 142 ? -12.376 32.546 8.504 1.00 71.38 142 VAL A N 1
ATOM 1133 C CA . VAL A 1 142 ? -12.889 33.903 8.736 1.00 71.38 142 VAL A CA 1
ATOM 1134 C C . VAL A 1 142 ? -11.908 34.679 9.634 1.00 71.38 142 VAL A C 1
ATOM 1136 O O . VAL A 1 142 ? -11.577 34.212 10.730 1.00 71.38 142 VAL A O 1
ATOM 1139 N N . PRO A 1 143 ? -11.427 35.870 9.222 1.00 59.78 143 PRO A N 1
ATOM 1140 C CA . PRO A 1 143 ? -10.555 36.700 10.053 1.00 59.78 143 PRO A CA 1
ATOM 1141 C C . PRO A 1 143 ? -11.202 37.011 11.413 1.00 59.78 143 PRO A C 1
ATOM 1143 O O . PRO A 1 143 ? -12.304 37.548 11.466 1.00 59.78 143 PRO A O 1
ATOM 1146 N N . GLY A 1 144 ? -10.515 36.680 12.513 1.00 67.50 144 GLY A N 1
ATOM 1147 C CA . GLY A 1 144 ? -11.045 36.810 13.881 1.00 67.50 144 GLY A CA 1
ATOM 1148 C C . GLY A 1 144 ? -11.735 35.554 14.433 1.00 67.50 144 GLY A C 1
ATOM 1149 O O . GLY A 1 144 ? -12.216 35.584 15.564 1.00 67.50 144 GLY A O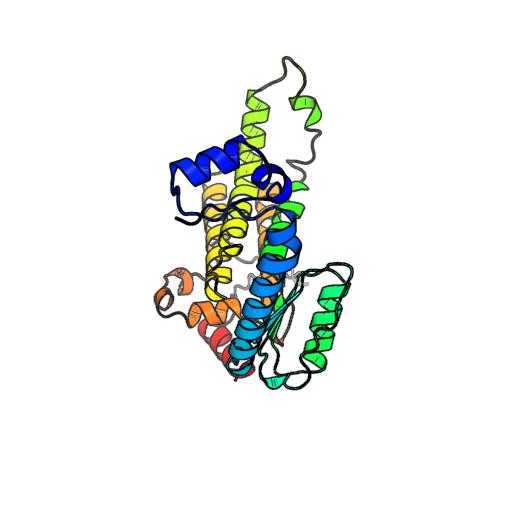 1
ATOM 1150 N N . GLY A 1 145 ? -11.765 34.458 13.669 1.00 65.62 145 GLY A N 1
ATOM 1151 C CA . GLY A 1 145 ? -12.296 33.167 14.104 1.00 65.62 145 GLY A CA 1
ATOM 1152 C C . GLY A 1 145 ? -11.451 32.452 15.176 1.00 65.62 145 GLY A C 1
ATOM 1153 O O . GLY A 1 145 ? -10.308 32.835 15.459 1.00 65.62 145 GLY A O 1
ATOM 1154 N N . PRO A 1 146 ? -11.998 31.388 15.792 1.00 74.00 146 PRO A N 1
ATOM 1155 C CA . PRO A 1 146 ? -11.359 30.667 16.885 1.00 74.00 146 PRO A CA 1
ATOM 1156 C C . PRO A 1 146 ? -10.235 29.760 16.366 1.00 74.00 146 PRO A C 1
ATOM 1158 O O . PRO A 1 146 ? -10.416 28.561 16.168 1.00 74.00 146 PRO A O 1
ATOM 1161 N N . ARG A 1 147 ? -9.032 30.323 16.203 1.00 79.62 147 ARG A N 1
ATOM 1162 C CA . ARG A 1 147 ? -7.794 29.588 15.868 1.00 79.62 147 ARG A CA 1
ATOM 1163 C C . ARG A 1 147 ? -7.610 28.307 16.692 1.00 79.62 147 ARG A C 1
ATOM 1165 O O . ARG A 1 147 ? -7.165 27.294 16.167 1.00 79.62 147 ARG A O 1
ATOM 1172 N N . TYR A 1 148 ? -7.975 28.355 17.972 1.00 76.69 148 TYR A N 1
ATOM 1173 C CA . TYR A 1 148 ? -7.896 27.207 18.870 1.00 76.69 148 TYR A CA 1
ATOM 1174 C C . TYR A 1 148 ? -8.816 26.047 18.447 1.00 76.69 148 TYR A C 1
ATOM 1176 O O . TYR A 1 148 ? -8.401 24.894 18.509 1.00 76.69 148 TYR A O 1
ATOM 1184 N N . CYS A 1 149 ? -10.036 26.337 17.976 1.00 81.19 149 CYS A N 1
ATOM 1185 C CA . CYS A 1 149 ? -10.950 25.310 17.468 1.00 81.19 149 CYS A CA 1
ATOM 1186 C C . CYS A 1 149 ? -10.372 24.649 16.216 1.00 81.19 149 CYS A C 1
ATOM 1188 O O . CYS A 1 149 ? -10.295 23.429 16.171 1.00 81.19 149 CYS A O 1
ATOM 1190 N N . PH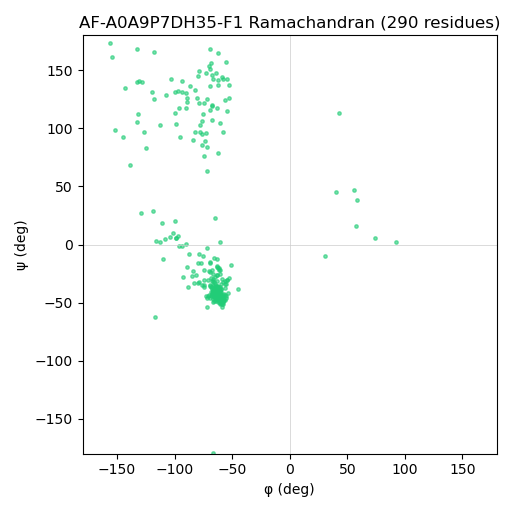E A 1 150 ? -9.833 25.438 15.279 1.00 83.94 150 PHE A N 1
ATOM 1191 C CA . PHE A 1 150 ? -9.158 24.895 14.097 1.00 83.94 150 PHE A CA 1
ATOM 1192 C C . PHE A 1 150 ? -7.992 23.963 14.460 1.00 83.94 150 PHE A C 1
ATOM 1194 O O . PHE A 1 150 ? -7.889 22.866 13.922 1.00 83.94 150 PHE A O 1
ATOM 1201 N N . GLU A 1 151 ? -7.107 24.379 15.373 1.00 87.50 151 GLU A N 1
ATOM 1202 C CA . GLU A 1 151 ? -5.961 23.559 15.794 1.00 87.50 151 GLU A CA 1
ATOM 1203 C C . GLU A 1 151 ? -6.414 22.251 16.469 1.00 87.50 151 GLU A C 1
ATOM 1205 O O . GLU A 1 151 ? -5.820 21.193 16.235 1.00 87.50 151 GLU A O 1
ATOM 1210 N N . MET A 1 152 ? -7.488 22.297 17.264 1.00 87.88 152 MET A N 1
ATOM 1211 C CA . MET A 1 152 ? -8.090 21.113 17.878 1.00 87.88 152 MET A CA 1
ATOM 1212 C C . MET A 1 152 ? -8.721 20.182 16.833 1.00 87.88 152 MET A C 1
ATOM 1214 O O . MET A 1 152 ? -8.451 18.982 16.861 1.00 87.88 152 MET A O 1
ATOM 1218 N N . ASP A 1 153 ? -9.503 20.713 15.894 1.00 88.69 153 ASP A N 1
ATOM 1219 C CA . ASP A 1 153 ? -10.177 19.931 14.851 1.00 88.69 153 ASP A CA 1
ATOM 1220 C C . ASP A 1 153 ? -9.174 19.318 13.871 1.00 88.69 153 ASP A C 1
ATOM 1222 O O . ASP A 1 153 ? -9.283 18.147 13.507 1.00 88.69 153 ASP A O 1
ATOM 1226 N N . LEU A 1 154 ? -8.117 20.057 13.526 1.00 91.19 154 LEU A N 1
ATOM 1227 C CA . LEU A 1 154 ? -6.996 19.524 12.763 1.00 91.19 154 LEU A CA 1
ATOM 1228 C C . LEU A 1 154 ? -6.284 18.404 13.530 1.00 91.19 154 LEU A C 1
ATOM 1230 O O . LEU A 1 154 ? -5.920 17.396 12.931 1.00 91.19 154 LEU A O 1
ATOM 1234 N N . SER A 1 155 ? -6.104 18.540 14.846 1.00 94.25 155 SER A N 1
ATOM 1235 C CA . SER A 1 155 ? -5.488 17.488 15.667 1.00 94.25 155 SER A CA 1
ATOM 1236 C C . SER A 1 155 ? -6.351 16.224 15.712 1.00 94.25 155 SER A C 1
ATOM 1238 O O . SER A 1 155 ? -5.828 15.123 15.546 1.00 94.25 155 SER A O 1
ATOM 1240 N N . LYS A 1 156 ? -7.677 16.369 15.847 1.00 94.75 156 LYS A N 1
ATOM 1241 C CA . LYS A 1 156 ? -8.629 15.254 15.726 1.00 94.75 156 LYS A CA 1
ATOM 1242 C C . LYS A 1 156 ? -8.512 14.578 14.363 1.00 94.75 156 LYS A C 1
ATOM 1244 O O . LYS A 1 156 ? -8.323 13.366 14.290 1.00 94.75 156 LYS A O 1
ATOM 1249 N N . PHE A 1 157 ? -8.554 15.360 13.290 1.00 95.12 157 PHE A N 1
ATOM 1250 C CA . PHE A 1 157 ? -8.430 14.848 11.931 1.00 95.12 157 PHE A CA 1
ATOM 1251 C C . PHE A 1 157 ? -7.113 14.086 11.730 1.00 95.12 157 PHE A C 1
ATOM 1253 O O . PHE A 1 157 ? -7.112 12.958 11.242 1.00 95.12 157 PHE A O 1
ATOM 1260 N N . LEU A 1 158 ? -5.991 14.658 12.179 1.00 96.00 158 LEU A N 1
ATOM 1261 C CA . LEU A 1 158 ? -4.672 14.036 12.083 1.00 96.00 158 LEU A CA 1
ATOM 1262 C C . LEU A 1 158 ? -4.528 12.774 12.941 1.00 96.00 158 LEU A C 1
ATOM 1264 O O . LEU A 1 158 ? -3.805 11.877 12.515 1.00 96.00 158 LEU A O 1
ATOM 1268 N N . SER A 1 159 ? -5.206 12.668 14.089 1.00 96.75 159 SER A N 1
ATOM 1269 C CA . SER A 1 159 ? -5.242 11.409 14.852 1.00 96.75 159 SER A CA 1
ATOM 1270 C C . SER A 1 159 ? -5.941 10.296 14.061 1.00 96.75 159 SER A C 1
ATOM 1272 O O . SER A 1 159 ? -5.429 9.192 13.937 1.00 96.75 159 SER A O 1
ATOM 1274 N N . ILE A 1 160 ? -7.032 10.611 13.352 1.00 97.38 160 ILE A N 1
ATOM 1275 C CA . ILE A 1 160 ? -7.731 9.621 12.522 1.00 97.38 160 ILE A CA 1
ATOM 1276 C C . ILE A 1 160 ? -6.936 9.247 11.262 1.00 97.38 160 ILE A C 1
ATOM 1278 O O . ILE A 1 160 ? -6.685 8.070 11.010 1.00 97.38 160 ILE A O 1
ATOM 1282 N N . ILE A 1 161 ? -6.523 10.216 10.441 1.00 97.69 161 ILE A N 1
ATOM 1283 C CA . ILE A 1 161 ? -5.926 9.910 9.126 1.00 97.69 161 ILE A CA 1
ATOM 1284 C C . ILE A 1 161 ? -4.402 9.729 9.164 1.00 97.69 161 ILE A C 1
ATOM 1286 O O . ILE A 1 161 ? -3.817 9.143 8.252 1.00 97.69 161 ILE A O 1
ATOM 1290 N N . GLY A 1 162 ? -3.734 10.230 10.204 1.00 97.44 162 GLY A N 1
ATOM 1291 C CA . GLY A 1 162 ? -2.277 10.257 10.311 1.00 97.44 162 GLY A CA 1
ATOM 1292 C C . GLY A 1 162 ? -1.627 8.872 10.278 1.00 97.44 162 GLY A C 1
ATOM 1293 O O . GLY A 1 162 ? -0.683 8.690 9.500 1.00 97.44 162 GLY A O 1
ATOM 1294 N N . PRO A 1 163 ? -2.105 7.886 11.065 1.00 98.12 163 PRO A N 1
ATOM 1295 C CA . PRO A 1 163 ? -1.587 6.519 11.015 1.00 98.12 163 PRO A CA 1
ATOM 1296 C C . PRO A 1 163 ? -1.666 5.915 9.607 1.00 98.12 163 PRO A C 1
ATOM 1298 O O . PRO A 1 163 ? -0.681 5.364 9.114 1.00 98.12 163 PRO A O 1
ATOM 1301 N N . TRP A 1 164 ? -2.785 6.116 8.908 1.00 98.00 164 TRP A N 1
ATOM 1302 C CA . TRP A 1 164 ? -2.992 5.629 7.542 1.00 98.00 164 TRP A CA 1
ATOM 1303 C C . TRP A 1 164 ? -2.083 6.305 6.525 1.00 98.00 164 TRP A C 1
ATOM 1305 O O . TRP A 1 164 ? -1.488 5.625 5.695 1.00 98.00 164 TRP A O 1
ATOM 1315 N N . ALA A 1 165 ? -1.923 7.628 6.603 1.00 97.75 165 ALA A N 1
ATOM 1316 C CA . ALA A 1 165 ? -1.043 8.372 5.706 1.00 97.75 165 ALA A CA 1
ATOM 1317 C C . ALA A 1 165 ? 0.427 7.948 5.865 1.00 97.75 165 ALA A C 1
ATOM 1319 O O . ALA A 1 165 ? 1.147 7.799 4.875 1.00 97.75 165 ALA A O 1
ATOM 1320 N N . ARG A 1 166 ? 0.876 7.697 7.105 1.00 98.00 166 ARG A N 1
ATOM 1321 C CA . ARG A 1 166 ? 2.209 7.131 7.367 1.00 98.00 166 ARG A CA 1
ATOM 1322 C C . ARG A 1 166 ? 2.333 5.715 6.814 1.00 98.00 166 ARG A C 1
ATOM 1324 O O . ARG A 1 166 ? 3.321 5.426 6.148 1.00 98.00 166 ARG A O 1
ATOM 1331 N N . GLY A 1 167 ? 1.329 4.868 7.036 1.00 97.19 167 GLY A N 1
ATOM 1332 C CA . GLY A 1 167 ? 1.295 3.514 6.489 1.00 97.19 167 GLY A CA 1
ATOM 1333 C C . GLY A 1 167 ? 1.360 3.492 4.963 1.00 97.19 167 GLY A C 1
ATOM 1334 O O . GLY A 1 167 ? 2.190 2.784 4.399 1.00 97.19 167 GLY A O 1
ATOM 1335 N N . LEU A 1 168 ? 0.573 4.341 4.296 1.00 96.81 168 LEU A N 1
ATOM 1336 C CA . LEU A 1 168 ? 0.607 4.526 2.847 1.00 96.81 168 LEU A CA 1
ATOM 1337 C C . LEU A 1 168 ? 2.018 4.903 2.394 1.00 96.81 168 LEU A C 1
ATOM 1339 O O . LEU A 1 168 ? 2.577 4.271 1.501 1.00 96.81 168 LEU A O 1
ATOM 1343 N N . LYS A 1 169 ? 2.638 5.875 3.076 1.00 97.06 169 LYS A N 1
ATOM 1344 C CA . LYS A 1 169 ? 3.997 6.298 2.748 1.00 97.06 169 LYS A CA 1
ATOM 1345 C C . LYS A 1 169 ? 5.027 5.181 2.914 1.00 97.06 169 LYS A C 1
ATOM 1347 O O . LYS A 1 169 ? 5.969 5.109 2.125 1.00 97.06 169 LYS A O 1
ATOM 1352 N N . CYS A 1 170 ? 4.865 4.331 3.927 1.00 96.81 170 CYS A N 1
ATOM 1353 C CA . CYS A 1 170 ? 5.703 3.154 4.118 1.00 96.81 170 CYS A CA 1
ATOM 1354 C C . CYS A 1 170 ? 5.545 2.169 2.955 1.00 96.81 170 CYS A C 1
ATOM 1356 O O . CYS A 1 170 ? 6.555 1.724 2.418 1.00 96.81 170 CYS A O 1
ATOM 1358 N N . LEU A 1 171 ? 4.312 1.870 2.530 1.00 95.44 171 LEU A N 1
ATOM 1359 C CA . LEU A 1 171 ? 4.045 0.899 1.462 1.00 95.44 171 LEU A CA 1
ATOM 1360 C C . LEU A 1 171 ? 4.479 1.369 0.063 1.00 95.44 171 LEU A C 1
ATOM 1362 O O . LEU A 1 171 ? 4.785 0.537 -0.785 1.00 95.44 171 LEU A O 1
ATOM 1366 N N . GLU A 1 172 ? 4.606 2.677 -0.166 1.00 93.69 172 GLU A N 1
ATOM 1367 C CA . GLU A 1 172 ? 5.213 3.238 -1.386 1.00 93.69 172 GLU A CA 1
ATOM 1368 C C . GLU A 1 172 ? 6.746 3.065 -1.459 1.00 93.69 172 GLU A C 1
ATOM 1370 O O . GLU A 1 172 ? 7.386 3.479 -2.432 1.00 93.69 172 GLU A O 1
ATOM 1375 N N . GLY A 1 173 ? 7.372 2.499 -0.423 1.00 92.19 173 GLY A N 1
ATOM 1376 C CA . GLY A 1 173 ? 8.807 2.239 -0.390 1.00 92.19 173 GLY A CA 1
ATOM 1377 C C . GLY A 1 173 ? 9.263 1.229 -1.452 1.00 92.19 173 GLY A C 1
ATOM 1378 O O . GLY A 1 173 ? 8.574 0.268 -1.776 1.00 92.19 173 GLY A O 1
ATOM 1379 N N . ALA A 1 174 ? 10.486 1.395 -1.963 1.00 82.94 174 ALA A N 1
ATOM 1380 C CA . ALA A 1 174 ? 11.025 0.540 -3.029 1.00 82.94 174 ALA A CA 1
ATOM 1381 C C . ALA A 1 174 ? 11.322 -0.916 -2.605 1.00 82.94 174 ALA A C 1
ATOM 1383 O O . ALA A 1 174 ? 11.560 -1.762 -3.462 1.00 82.94 174 ALA A O 1
ATOM 1384 N N . GLN A 1 175 ? 11.364 -1.203 -1.301 1.00 90.19 175 GLN A N 1
ATOM 1385 C CA . GLN A 1 175 ? 11.769 -2.502 -0.740 1.00 90.19 175 GLN A CA 1
ATOM 1386 C C . GLN A 1 175 ? 10.648 -3.164 0.071 1.00 90.19 175 GLN A C 1
ATOM 1388 O O . GLN A 1 175 ? 10.906 -3.897 1.022 1.00 90.19 175 GLN A O 1
ATOM 1393 N N . ILE A 1 176 ? 9.398 -2.882 -0.287 1.00 93.88 176 ILE A N 1
ATOM 1394 C CA . ILE A 1 176 ? 8.237 -3.438 0.402 1.00 93.88 176 ILE A CA 1
ATOM 1395 C C . ILE A 1 176 ? 7.947 -4.847 -0.113 1.00 93.88 176 ILE A C 1
ATOM 1397 O O . ILE A 1 176 ? 7.929 -5.114 -1.313 1.00 93.88 176 ILE A O 1
ATOM 1401 N N . THR A 1 177 ? 7.726 -5.753 0.832 1.00 93.62 177 THR A N 1
ATOM 1402 C CA . THR A 1 177 ? 7.366 -7.158 0.608 1.00 93.62 177 THR A CA 1
ATOM 1403 C C . THR A 1 177 ? 5.989 -7.427 1.213 1.00 93.62 177 THR A C 1
ATOM 1405 O O . THR A 1 177 ? 5.464 -6.613 1.973 1.00 93.62 177 THR A O 1
ATOM 1408 N N . ALA A 1 178 ? 5.366 -8.553 0.867 1.00 92.88 178 ALA A N 1
ATOM 1409 C CA . ALA A 1 178 ? 3.996 -8.859 1.284 1.00 92.88 178 ALA A CA 1
ATOM 1410 C C . ALA A 1 178 ? 3.815 -8.923 2.817 1.00 92.88 178 ALA A C 1
ATOM 1412 O O . ALA A 1 178 ? 2.796 -8.478 3.338 1.00 92.88 178 ALA A O 1
ATOM 1413 N N . ASP A 1 179 ? 4.816 -9.376 3.566 1.00 93.44 179 ASP A N 1
ATOM 1414 C CA . ASP A 1 179 ? 4.777 -9.407 5.029 1.00 93.44 179 ASP A CA 1
ATOM 1415 C C . ASP A 1 179 ? 4.748 -8.002 5.652 1.00 93.44 179 ASP A C 1
ATOM 1417 O O . ASP A 1 179 ? 4.046 -7.778 6.641 1.00 93.44 179 ASP A O 1
ATOM 1421 N N . HIS A 1 180 ? 5.432 -7.032 5.033 1.00 95.62 180 HIS A N 1
ATOM 1422 C CA . HIS A 1 180 ? 5.378 -5.636 5.464 1.00 95.62 180 HIS A CA 1
ATOM 1423 C C . HIS A 1 180 ? 3.971 -5.050 5.334 1.00 95.62 180 HIS A C 1
ATOM 1425 O O . HIS A 1 180 ? 3.599 -4.205 6.142 1.00 95.62 180 HIS A O 1
ATOM 1431 N N . VAL A 1 181 ? 3.173 -5.499 4.359 1.00 94.94 181 VAL A N 1
ATOM 1432 C CA . VAL A 1 181 ? 1.791 -5.028 4.180 1.00 94.94 181 VAL A CA 1
ATOM 1433 C C . VAL A 1 181 ? 0.961 -5.337 5.423 1.00 94.94 181 VAL A C 1
ATOM 1435 O O . VAL A 1 181 ? 0.334 -4.438 5.987 1.00 94.94 181 VAL A O 1
ATOM 1438 N N . TYR A 1 182 ? 1.009 -6.585 5.899 1.00 93.38 182 TYR A N 1
ATOM 1439 C CA . TYR A 1 182 ? 0.289 -6.968 7.111 1.00 93.38 182 TYR A CA 1
ATOM 1440 C C . TYR A 1 182 ? 0.855 -6.267 8.351 1.00 93.38 182 TYR A C 1
ATOM 1442 O O . TYR A 1 182 ? 0.096 -5.739 9.160 1.00 93.38 182 TYR A O 1
ATOM 1450 N N . PHE A 1 183 ? 2.183 -6.174 8.471 1.00 94.31 183 PHE A N 1
ATOM 1451 C CA . PHE A 1 183 ? 2.829 -5.468 9.579 1.00 94.31 183 PHE A CA 1
ATOM 1452 C C . PHE A 1 183 ? 2.427 -3.986 9.666 1.00 94.31 183 PHE A C 1
ATOM 1454 O O . PHE A 1 183 ? 2.127 -3.486 10.754 1.00 94.31 183 PHE A O 1
ATOM 1461 N N . VAL A 1 184 ? 2.394 -3.277 8.534 1.00 95.94 184 VAL A N 1
ATOM 1462 C CA . VAL A 1 184 ? 1.951 -1.878 8.472 1.00 95.94 184 VAL A CA 1
ATOM 1463 C C . VAL A 1 184 ? 0.498 -1.770 8.911 1.00 95.94 184 VAL A C 1
ATOM 1465 O O . VAL A 1 184 ? 0.184 -0.909 9.728 1.00 95.94 184 VAL A O 1
ATOM 1468 N N . PHE A 1 185 ? -0.373 -2.667 8.446 1.00 94.56 185 PHE A N 1
ATOM 1469 C CA . PHE A 1 185 ? -1.771 -2.665 8.860 1.00 94.56 185 PHE A CA 1
ATOM 1470 C C . PHE A 1 185 ? -1.928 -2.843 10.380 1.00 94.56 185 PHE A C 1
ATOM 1472 O O . PHE A 1 185 ? -2.615 -2.062 11.037 1.00 94.56 185 PHE A O 1
ATOM 1479 N N . LEU A 1 186 ? -1.222 -3.815 10.963 1.00 92.31 186 LEU A N 1
ATOM 1480 C CA . LEU A 1 186 ? -1.208 -4.038 12.411 1.00 92.31 186 LEU A CA 1
ATOM 1481 C C . LEU A 1 186 ? -0.685 -2.822 13.182 1.00 92.31 186 LEU A C 1
ATOM 1483 O O . LEU A 1 186 ? -1.222 -2.484 14.235 1.00 92.31 186 LEU A O 1
ATOM 1487 N N . SER A 1 187 ? 0.326 -2.140 12.641 1.00 94.88 187 SER A N 1
ATOM 1488 C CA . SER A 1 187 ? 0.883 -0.923 13.238 1.00 94.88 187 SER A CA 1
ATOM 1489 C C . SER A 1 187 ? -0.133 0.223 13.239 1.00 94.88 187 SER A C 1
ATOM 1491 O O . SER A 1 187 ? -0.280 0.901 14.252 1.00 94.88 187 SER A O 1
ATOM 1493 N N . ILE A 1 188 ? -0.879 0.405 12.142 1.00 96.38 188 ILE A N 1
ATOM 1494 C CA . ILE A 1 188 ? -1.966 1.393 12.041 1.00 96.38 188 ILE A CA 1
ATOM 1495 C C . ILE A 1 188 ? -3.050 1.096 13.085 1.00 96.38 188 ILE A C 1
ATOM 1497 O O . ILE A 1 188 ? -3.459 1.996 13.813 1.00 96.38 188 ILE A O 1
ATOM 1501 N N . MET A 1 189 ? -3.500 -0.160 13.179 1.00 93.88 189 MET A N 1
ATOM 1502 C CA . MET A 1 189 ? -4.534 -0.567 14.139 1.00 93.88 189 MET A CA 1
ATOM 1503 C C . MET A 1 189 ? -4.076 -0.395 15.589 1.00 93.88 189 MET A C 1
ATOM 1505 O O . MET A 1 189 ? -4.823 0.131 16.406 1.00 93.88 189 MET A O 1
ATOM 1509 N N . SER A 1 190 ? -2.844 -0.800 15.907 1.00 92.00 190 SER A N 1
ATOM 1510 C CA . SER A 1 190 ? -2.272 -0.626 17.245 1.00 92.00 190 SER A CA 1
ATOM 1511 C C . SER A 1 190 ? -2.174 0.845 17.630 1.00 92.00 190 SER A C 1
ATOM 1513 O O . SER A 1 190 ? -2.447 1.191 18.775 1.00 92.00 190 SER A O 1
ATOM 1515 N N . GLN A 1 191 ? -1.789 1.704 16.684 1.00 95.94 191 GLN A N 1
ATOM 1516 C CA . GLN A 1 191 ? -1.704 3.134 16.930 1.00 95.94 191 GLN A CA 1
ATOM 1517 C C . GLN A 1 191 ? -3.087 3.748 17.184 1.00 95.94 191 GLN A C 1
ATOM 1519 O O . GLN A 1 191 ? -3.234 4.537 18.111 1.00 95.94 191 GLN A O 1
ATOM 1524 N N . HIS A 1 192 ? -4.104 3.363 16.408 1.00 96.00 192 HIS A N 1
ATOM 1525 C CA . HIS A 1 192 ? -5.478 3.806 16.659 1.00 96.00 192 HIS A CA 1
ATOM 1526 C C . HIS A 1 192 ? -5.984 3.380 18.027 1.00 96.00 192 HIS A C 1
ATOM 1528 O O . HIS A 1 192 ? -6.592 4.187 18.718 1.00 96.00 192 HIS A O 1
ATOM 1534 N N . GLU A 1 193 ? -5.717 2.144 18.449 1.00 93.19 193 GLU A N 1
ATOM 1535 C CA . GLU A 1 193 ? -6.156 1.690 19.769 1.00 93.19 193 GLU A CA 1
ATOM 1536 C C . GLU A 1 193 ? -5.527 2.513 20.899 1.00 93.19 193 GLU A C 1
ATOM 1538 O O . GLU A 1 193 ? -6.223 2.904 21.834 1.00 93.19 193 GLU A O 1
ATOM 1543 N N . GLU A 1 194 ? -4.234 2.835 20.794 1.00 94.62 194 GLU A N 1
ATOM 1544 C CA . GLU A 1 194 ? -3.555 3.712 21.752 1.00 94.62 194 GLU A CA 1
ATOM 1545 C C . GLU A 1 194 ? -4.169 5.122 21.751 1.00 94.62 194 GLU A C 1
ATOM 1547 O O . GLU A 1 194 ? -4.564 5.630 22.804 1.00 94.62 194 GLU A O 1
ATOM 1552 N N . GLU A 1 195 ? -4.338 5.726 20.571 1.00 94.31 195 GLU A N 1
ATOM 1553 C CA . GLU A 1 195 ? -4.912 7.069 20.425 1.00 94.31 195 GLU A CA 1
ATOM 1554 C C . GLU A 1 195 ? -6.370 7.140 20.918 1.00 94.31 195 GLU A C 1
ATOM 1556 O O . GLU A 1 195 ? -6.768 8.131 21.537 1.00 94.31 195 GLU A O 1
ATOM 1561 N N . PHE A 1 196 ? -7.161 6.083 20.714 1.00 95.38 196 PHE A N 1
ATOM 1562 C CA . PHE A 1 196 ? -8.547 5.986 21.179 1.00 95.38 196 PHE A CA 1
ATOM 1563 C C . PHE A 1 196 ? -8.647 5.704 22.675 1.00 95.38 196 PHE A C 1
ATOM 1565 O O . PHE A 1 196 ? -9.558 6.215 23.328 1.00 95.38 196 PHE A O 1
ATOM 1572 N N . CYS A 1 197 ? -7.718 4.929 23.236 1.00 94.62 197 CYS A N 1
ATOM 1573 C CA . CYS A 1 197 ? -7.657 4.689 24.673 1.00 94.62 197 CYS A CA 1
ATOM 1574 C C . CYS A 1 197 ? -7.293 5.971 25.433 1.00 94.62 197 CYS A C 1
ATOM 1576 O O . CYS A 1 197 ? -7.885 6.266 26.472 1.00 94.62 197 CYS A O 1
ATOM 1578 N N . GLU A 1 198 ? -6.330 6.746 24.928 1.00 96.25 198 GLU A N 1
ATOM 1579 C CA . GLU A 1 198 ? -5.958 8.025 25.535 1.00 96.25 198 GLU A CA 1
ATOM 1580 C C . GLU A 1 198 ? -6.998 9.125 25.266 1.00 96.25 198 GLU A C 1
ATOM 1582 O O . GLU A 1 198 ? -7.193 10.011 26.100 1.00 96.25 198 GLU A O 1
ATOM 1587 N N . ASN A 1 199 ? -7.623 9.097 24.084 1.00 95.94 199 ASN A N 1
ATOM 1588 C CA . ASN A 1 199 ? -8.583 10.073 23.562 1.00 95.94 199 ASN A CA 1
ATOM 1589 C C . ASN A 1 199 ? -8.222 11.544 23.874 1.00 95.94 199 ASN A C 1
ATOM 1591 O O . ASN A 1 199 ? -9.071 12.354 24.267 1.00 95.94 199 ASN A O 1
ATOM 1595 N N . LYS A 1 200 ? -6.944 11.911 23.686 1.00 95.62 200 LYS A N 1
ATOM 1596 C CA . LYS A 1 200 ? -6.396 13.249 24.004 1.00 95.62 200 LYS A CA 1
ATOM 1597 C C . LYS A 1 200 ? -7.167 14.391 23.338 1.00 95.62 200 LYS A C 1
ATOM 1599 O O . LYS A 1 200 ? -7.255 15.485 23.894 1.00 95.62 200 LYS A O 1
ATOM 1604 N N . HIS A 1 201 ? -7.737 14.133 22.163 1.00 92.25 201 HIS A N 1
ATOM 1605 C CA . HIS A 1 201 ? -8.432 15.124 21.343 1.00 92.25 201 HIS A CA 1
ATOM 1606 C C . HIS A 1 201 ? -9.960 15.096 21.488 1.00 92.25 201 HIS A C 1
ATOM 1608 O O . HIS A 1 201 ? -10.636 15.862 20.805 1.00 92.25 201 HIS A O 1
ATOM 1614 N N . ARG A 1 202 ? -10.510 14.277 22.400 1.00 94.50 202 ARG A N 1
ATOM 1615 C CA . ARG A 1 202 ? -11.957 14.174 22.667 1.00 94.50 202 ARG A CA 1
ATOM 1616 C C . ARG A 1 202 ? -12.772 13.851 21.409 1.00 94.50 202 ARG A C 1
ATOM 1618 O O . ARG A 1 202 ? -13.783 14.500 21.137 1.00 94.50 202 ARG A O 1
ATOM 1625 N N . LEU A 1 203 ? -12.308 12.868 20.643 1.00 95.25 203 LEU A N 1
ATOM 1626 C CA . LEU A 1 203 ? -13.058 12.284 19.537 1.00 95.25 203 LEU A CA 1
ATOM 1627 C C . LEU A 1 203 ? -14.377 11.709 20.050 1.00 95.25 203 LEU A C 1
ATOM 1629 O O . LEU A 1 203 ? -14.441 11.151 21.155 1.00 95.25 203 LEU A O 1
ATOM 1633 N N . LEU A 1 204 ? -15.425 11.816 19.235 1.00 96.31 204 LEU A N 1
ATOM 1634 C CA . LEU A 1 204 ? -16.696 11.173 19.542 1.00 96.31 204 LEU A CA 1
ATOM 1635 C C . LEU A 1 204 ? -16.534 9.649 19.487 1.00 96.31 204 LEU A C 1
ATOM 1637 O O . LEU A 1 204 ? -15.889 9.109 18.587 1.00 96.31 204 LEU A O 1
ATOM 1641 N N . ASN A 1 205 ? -17.201 8.935 20.400 1.00 96.50 205 ASN A N 1
ATOM 1642 C CA . ASN A 1 205 ? -17.212 7.467 20.382 1.00 96.50 205 ASN A CA 1
ATOM 1643 C C . ASN A 1 205 ? -17.708 6.922 19.035 1.00 96.50 205 ASN A C 1
ATOM 1645 O O . ASN A 1 205 ? -17.155 5.957 18.524 1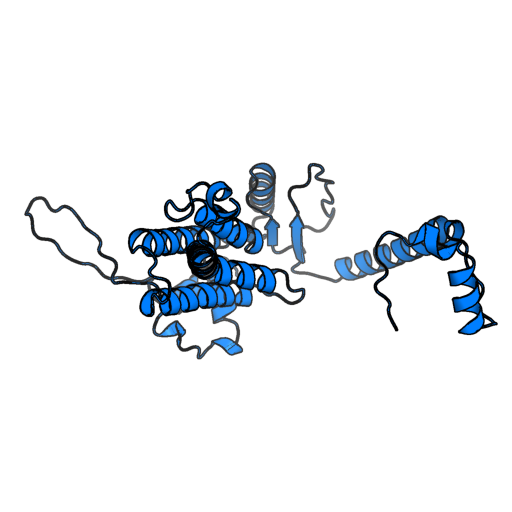.00 96.50 205 ASN A O 1
ATOM 1649 N N . SER A 1 206 ? -18.697 7.576 18.416 1.00 96.69 206 SER A N 1
ATOM 1650 C CA . SER A 1 206 ? -19.191 7.204 17.087 1.00 96.69 206 SER A CA 1
ATOM 1651 C C . SER A 1 206 ? -18.127 7.339 15.994 1.00 96.69 206 SER A C 1
ATOM 1653 O O . SER A 1 206 ? -18.082 6.504 15.094 1.00 96.69 206 SER A O 1
ATOM 1655 N N . THR A 1 207 ? -17.262 8.353 16.065 1.00 96.44 207 THR A N 1
ATOM 1656 C CA . THR A 1 207 ? -16.156 8.571 15.118 1.00 96.44 207 THR A CA 1
ATOM 1657 C C . THR A 1 207 ? -15.076 7.511 15.289 1.00 96.44 207 THR A C 1
ATOM 1659 O O . THR A 1 207 ? -14.616 6.950 14.295 1.00 96.44 207 THR A O 1
ATOM 1662 N N . MET A 1 208 ? -14.718 7.181 16.536 1.00 97.31 208 MET A N 1
ATOM 1663 C CA . MET A 1 208 ? -13.772 6.097 16.827 1.00 97.31 208 MET A CA 1
ATOM 1664 C C . MET A 1 208 ? -14.303 4.763 16.293 1.00 97.31 208 MET A C 1
ATOM 1666 O O . MET A 1 208 ? -13.623 4.123 15.496 1.00 97.31 208 MET A O 1
ATOM 1670 N N . GLU A 1 209 ? -15.548 4.392 16.616 1.00 96.25 209 GLU A N 1
ATOM 1671 C CA . GLU A 1 209 ? -16.177 3.160 16.112 1.00 96.25 209 GLU A CA 1
ATOM 1672 C C . GLU A 1 209 ? -16.291 3.128 14.584 1.00 96.25 209 GLU A C 1
ATOM 1674 O O . GLU A 1 209 ? -15.988 2.110 13.965 1.00 96.25 209 GLU A O 1
ATOM 1679 N N . SER A 1 210 ? -16.651 4.248 13.951 1.00 97.25 210 SER A N 1
ATOM 1680 C CA . SER A 1 210 ? -16.695 4.332 12.485 1.00 97.25 210 SER A CA 1
ATOM 1681 C C . SER A 1 210 ? -15.304 4.161 11.874 1.00 97.25 210 SER A C 1
ATOM 1683 O O . SER A 1 210 ? -15.154 3.481 10.864 1.00 97.25 210 SER A O 1
ATOM 1685 N N . THR A 1 211 ? -14.267 4.709 12.511 1.00 96.81 211 THR A N 1
ATOM 1686 C CA . THR A 1 211 ? -12.871 4.518 12.092 1.00 96.81 211 THR A CA 1
ATOM 1687 C C . THR A 1 211 ? -12.455 3.052 12.222 1.00 96.81 211 THR A C 1
ATOM 1689 O O . THR A 1 211 ? -11.859 2.510 11.289 1.00 96.81 211 THR A O 1
ATOM 1692 N N . ARG A 1 212 ? -12.830 2.374 13.324 1.00 95.88 212 ARG A N 1
ATOM 1693 C CA . ARG A 1 212 ? -12.619 0.923 13.493 1.00 95.88 212 ARG A CA 1
ATOM 1694 C C . ARG A 1 212 ? -13.316 0.137 12.385 1.00 95.88 212 ARG A C 1
ATOM 1696 O O . ARG A 1 212 ? -12.720 -0.758 11.794 1.00 95.88 212 ARG A O 1
ATOM 1703 N N . GLN A 1 213 ? -14.569 0.480 12.092 1.00 95.94 213 GLN A N 1
ATOM 1704 C CA . GLN A 1 213 ? -15.373 -0.187 11.073 1.00 95.94 213 GLN A CA 1
ATOM 1705 C C . GLN A 1 213 ? -14.776 -0.014 9.672 1.00 95.94 213 GLN A C 1
ATOM 1707 O O . GLN A 1 213 ? -14.640 -1.004 8.958 1.00 95.94 213 GLN A O 1
ATOM 1712 N N . ILE A 1 214 ? -14.383 1.209 9.296 1.00 96.56 214 ILE A N 1
ATOM 1713 C CA . ILE A 1 214 ? -13.708 1.497 8.021 1.00 96.56 214 ILE A CA 1
ATOM 1714 C C . ILE A 1 214 ? -12.407 0.698 7.934 1.00 96.56 214 ILE A C 1
ATOM 1716 O O . ILE A 1 214 ? -12.171 0.011 6.943 1.00 96.56 214 ILE A O 1
ATOM 1720 N N . GLY A 1 215 ? -11.585 0.738 8.988 1.00 94.75 215 GLY A N 1
ATOM 1721 C CA . GLY A 1 215 ? -10.315 0.023 9.013 1.00 94.75 215 GLY A CA 1
ATOM 1722 C C . GLY A 1 215 ? -10.481 -1.486 8.845 1.00 94.75 215 GLY A C 1
ATOM 1723 O O . GLY A 1 215 ? -9.839 -2.080 7.982 1.00 94.75 215 GLY A O 1
ATOM 1724 N N . ASN A 1 216 ? -11.390 -2.094 9.609 1.00 92.56 216 ASN A N 1
ATOM 1725 C CA . ASN A 1 216 ? -11.692 -3.522 9.512 1.00 92.56 216 ASN A CA 1
ATOM 1726 C C . ASN A 1 216 ? -12.306 -3.904 8.156 1.00 92.56 216 ASN A C 1
ATOM 1728 O O . ASN A 1 216 ? -12.007 -4.978 7.649 1.00 92.56 216 ASN A O 1
ATOM 1732 N N . GLY A 1 217 ? -13.134 -3.041 7.560 1.00 93.94 217 GLY A N 1
ATOM 1733 C CA . GLY A 1 217 ? -13.713 -3.276 6.236 1.00 93.94 217 GLY A CA 1
ATOM 1734 C C . GLY A 1 217 ? -12.649 -3.336 5.140 1.00 93.94 217 GLY A C 1
ATOM 1735 O O . GLY A 1 217 ? -12.607 -4.296 4.378 1.00 93.94 217 GLY A O 1
ATOM 1736 N N . HIS A 1 218 ? -11.735 -2.361 5.108 1.00 93.94 218 HIS A N 1
ATOM 1737 C CA . HIS A 1 218 ? -10.625 -2.353 4.144 1.00 93.94 218 HIS A CA 1
ATOM 1738 C C . HIS A 1 218 ? -9.605 -3.466 4.406 1.00 93.94 218 HIS A C 1
ATOM 1740 O O . HIS A 1 218 ? -8.974 -3.953 3.470 1.00 93.94 218 HIS A O 1
ATOM 1746 N N . PHE A 1 219 ? -9.449 -3.902 5.659 1.00 89.50 219 PHE A N 1
ATOM 1747 C CA . PHE A 1 219 ? -8.653 -5.086 5.984 1.00 89.50 219 PHE A CA 1
ATOM 1748 C C . PHE A 1 219 ? -9.266 -6.366 5.432 1.00 89.50 219 PHE A C 1
ATOM 1750 O O . PHE A 1 219 ? -8.573 -7.164 4.810 1.00 89.50 219 PHE A O 1
ATOM 1757 N N . ASP A 1 220 ? -10.562 -6.560 5.669 1.00 89.12 220 ASP A N 1
ATOM 1758 C CA . ASP A 1 220 ? -11.293 -7.709 5.156 1.00 89.12 220 ASP A CA 1
ATOM 1759 C C . ASP A 1 220 ? -11.231 -7.735 3.627 1.00 89.12 220 ASP A C 1
ATOM 1761 O O . ASP A 1 220 ? -10.940 -8.776 3.050 1.00 89.12 220 ASP A O 1
ATOM 1765 N N . GLU A 1 221 ? -11.364 -6.578 2.972 1.00 90.12 221 GLU A N 1
ATOM 1766 C CA . GLU A 1 221 ? -11.148 -6.466 1.530 1.00 90.12 221 GLU A CA 1
ATOM 1767 C C . GLU A 1 221 ? -9.719 -6.893 1.145 1.00 90.12 221 GLU A C 1
ATOM 1769 O O . GLU A 1 221 ? -9.549 -7.787 0.321 1.00 90.12 221 GLU A O 1
ATOM 1774 N N . LEU A 1 222 ? -8.686 -6.357 1.804 1.00 87.81 222 LEU A N 1
ATOM 1775 C CA . LEU A 1 222 ? -7.287 -6.697 1.517 1.00 87.81 222 LEU A CA 1
ATOM 1776 C C . LEU A 1 222 ? -6.987 -8.200 1.634 1.00 87.81 222 LEU A C 1
ATOM 1778 O O . LEU A 1 222 ? -6.223 -8.744 0.833 1.00 87.81 222 LEU A O 1
ATOM 1782 N N . ILE A 1 223 ? -7.523 -8.852 2.667 1.00 85.94 223 ILE A N 1
ATOM 1783 C CA . ILE A 1 223 ? -7.205 -10.247 2.986 1.00 85.94 223 ILE A CA 1
ATOM 1784 C C . ILE A 1 223 ? -8.122 -11.222 2.245 1.00 85.94 223 ILE A C 1
ATOM 1786 O O . ILE A 1 223 ? -7.650 -12.270 1.808 1.00 85.94 223 ILE A O 1
ATOM 1790 N N . ASN A 1 224 ? -9.400 -10.880 2.076 1.00 84.50 224 ASN A N 1
ATOM 1791 C CA . ASN A 1 224 ? -10.450 -11.813 1.669 1.00 84.50 224 ASN A CA 1
ATOM 1792 C C . ASN A 1 224 ? -11.093 -11.484 0.312 1.00 84.50 224 ASN A C 1
ATOM 1794 O O . ASN A 1 224 ? -11.997 -12.212 -0.100 1.00 84.50 224 ASN A O 1
ATOM 1798 N N . GLU A 1 225 ? -10.637 -10.454 -0.423 1.00 82.81 225 GLU A N 1
ATOM 1799 C CA . GLU A 1 225 ? -11.228 -10.088 -1.725 1.00 82.81 225 GLU A CA 1
ATOM 1800 C C . GLU A 1 225 ? -11.287 -11.278 -2.693 1.00 82.81 225 GLU A C 1
ATOM 1802 O O . GLU A 1 225 ? -12.278 -11.449 -3.413 1.00 82.81 225 GLU A O 1
ATOM 1807 N N . THR A 1 226 ? -10.224 -12.088 -2.748 1.00 80.50 226 THR A N 1
ATOM 1808 C CA . THR A 1 226 ? -10.134 -13.196 -3.701 1.00 80.50 226 THR A CA 1
ATOM 1809 C C . THR A 1 226 ? -9.782 -14.511 -3.012 1.00 80.50 226 THR A C 1
ATOM 1811 O O . THR A 1 226 ? -8.896 -14.543 -2.155 1.00 80.50 226 THR A O 1
ATOM 1814 N N . PRO A 1 227 ? -10.402 -15.637 -3.416 1.00 78.62 227 PRO A N 1
ATOM 1815 C CA . PRO A 1 227 ? -10.029 -16.950 -2.897 1.00 78.62 227 PRO A CA 1
ATOM 1816 C C . PRO A 1 227 ? -8.559 -17.310 -3.151 1.00 78.62 227 PRO A C 1
ATOM 1818 O O . PRO A 1 227 ? -7.972 -18.052 -2.368 1.00 78.62 227 PRO A O 1
ATOM 1821 N N . GLN A 1 228 ? -7.969 -16.798 -4.241 1.00 75.69 228 GLN A N 1
ATOM 1822 C CA . GLN A 1 228 ? -6.583 -17.071 -4.626 1.00 75.69 228 GLN A CA 1
ATOM 1823 C C . GLN A 1 228 ? -5.562 -16.336 -3.751 1.00 75.69 228 GLN A C 1
ATOM 1825 O O . GLN A 1 228 ? -4.457 -16.834 -3.569 1.00 75.69 228 GLN A O 1
ATOM 1830 N N . SER A 1 229 ? -5.905 -15.156 -3.230 1.00 78.56 229 SER A N 1
ATOM 1831 C CA . SER A 1 229 ? -5.020 -14.338 -2.389 1.00 78.56 229 SER A CA 1
ATOM 1832 C C . SER A 1 229 ? -5.374 -14.386 -0.904 1.00 78.56 229 SER A C 1
ATOM 1834 O O . SER A 1 229 ? -4.782 -13.635 -0.127 1.00 78.56 229 SER A O 1
ATOM 1836 N N . HIS A 1 230 ? -6.323 -15.246 -0.519 1.00 83.00 230 HIS A N 1
ATOM 1837 C CA . HIS A 1 230 ? -6.811 -15.358 0.851 1.00 83.00 230 HIS A CA 1
ATOM 1838 C C . HIS A 1 230 ? -5.648 -15.566 1.823 1.00 83.00 230 HIS A C 1
ATOM 1840 O O . HIS A 1 230 ? -4.837 -16.475 1.637 1.00 83.00 230 HIS A O 1
ATOM 1846 N N . ASP A 1 231 ? -5.562 -14.717 2.844 1.00 83.38 231 ASP A N 1
ATOM 1847 C CA . ASP A 1 231 ? -4.504 -14.741 3.860 1.00 83.38 231 ASP A CA 1
ATOM 1848 C C . ASP A 1 231 ? -3.070 -14.614 3.323 1.00 83.38 231 ASP A C 1
ATOM 1850 O O . ASP A 1 231 ? -2.132 -14.900 4.066 1.00 83.38 231 ASP A O 1
ATOM 1854 N N . LEU A 1 232 ? -2.831 -14.183 2.077 1.00 90.31 232 LEU A N 1
ATOM 1855 C CA . LEU A 1 232 ? -1.468 -14.138 1.528 1.00 90.31 232 LEU A CA 1
ATOM 1856 C C . LEU A 1 232 ? -0.542 -13.269 2.387 1.00 90.31 232 LEU A C 1
ATOM 1858 O O . LEU A 1 232 ? 0.539 -13.707 2.775 1.00 90.31 232 LEU A O 1
ATOM 1862 N N . TYR A 1 233 ? -0.971 -12.050 2.714 1.00 90.88 233 TYR A N 1
ATOM 1863 C CA . TYR A 1 233 ? -0.165 -11.119 3.505 1.00 90.88 233 TYR A CA 1
ATOM 1864 C C . TYR A 1 233 ? 0.103 -11.664 4.915 1.00 90.88 233 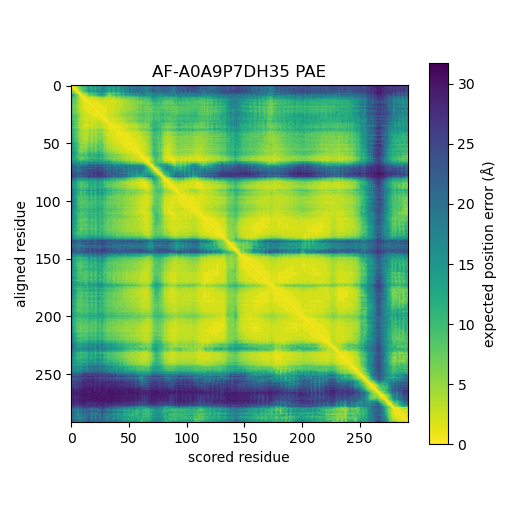TYR A C 1
ATOM 1866 O O . TYR A 1 233 ? 1.244 -11.640 5.381 1.00 90.88 233 TYR A O 1
ATOM 1874 N N . VAL A 1 234 ? -0.910 -12.267 5.547 1.00 88.44 234 VAL A N 1
ATOM 1875 C CA . VAL A 1 234 ? -0.784 -12.944 6.850 1.00 88.44 234 VAL A CA 1
ATOM 1876 C C . VAL A 1 234 ? 0.190 -14.120 6.759 1.00 88.44 234 VAL A C 1
ATOM 1878 O O . VAL A 1 234 ? 1.081 -14.267 7.589 1.00 88.44 234 VAL A O 1
ATOM 1881 N N . THR A 1 235 ? 0.079 -14.927 5.709 1.00 88.44 235 THR A N 1
ATOM 1882 C CA . THR A 1 235 ? 0.932 -16.091 5.460 1.00 88.44 235 THR A CA 1
ATOM 1883 C C . THR A 1 235 ? 2.384 -15.671 5.285 1.00 88.44 235 THR A C 1
ATOM 1885 O O . THR A 1 235 ? 3.271 -16.223 5.930 1.00 88.44 235 THR A O 1
ATOM 1888 N N . THR A 1 236 ? 2.644 -14.654 4.462 1.00 91.56 236 THR A N 1
ATOM 1889 C CA . THR A 1 236 ? 4.005 -14.138 4.261 1.00 91.56 236 THR A CA 1
ATOM 1890 C C . THR A 1 236 ? 4.593 -13.564 5.545 1.00 91.56 236 THR A C 1
ATOM 1892 O O . THR A 1 236 ? 5.774 -13.775 5.817 1.00 91.56 236 THR A O 1
ATOM 1895 N N . PHE A 1 237 ? 3.769 -12.929 6.382 1.00 91.19 237 PHE A N 1
ATOM 1896 C CA . PHE A 1 237 ? 4.177 -12.460 7.701 1.00 91.19 237 PHE A CA 1
ATOM 1897 C C . PHE A 1 237 ? 4.557 -13.613 8.638 1.00 91.19 237 PHE A C 1
ATOM 1899 O O . PHE A 1 237 ? 5.625 -13.573 9.245 1.00 91.19 237 PHE A O 1
ATOM 1906 N N . VAL A 1 238 ? 3.747 -14.674 8.696 1.00 87.88 238 VAL A N 1
ATOM 1907 C CA . VAL A 1 238 ? 4.035 -15.883 9.492 1.00 87.88 238 VAL A CA 1
ATOM 1908 C C . VAL A 1 238 ? 5.314 -16.582 9.026 1.00 87.88 238 VAL A C 1
ATOM 1910 O O . VAL A 1 238 ? 6.096 -17.075 9.844 1.00 87.88 238 VAL A O 1
ATOM 1913 N N . LEU A 1 239 ? 5.551 -16.613 7.714 1.00 88.94 239 LEU A N 1
ATOM 1914 C CA . LEU A 1 239 ? 6.737 -17.229 7.122 1.00 88.94 239 LEU A CA 1
ATOM 1915 C C . LEU A 1 239 ? 8.011 -16.408 7.307 1.00 88.94 239 LEU A C 1
ATOM 1917 O O . LEU A 1 239 ? 9.105 -16.979 7.243 1.00 88.94 239 LEU A O 1
ATOM 1921 N N . ASN A 1 240 ? 7.903 -15.101 7.551 1.00 89.81 240 ASN A N 1
ATOM 1922 C CA . ASN A 1 240 ? 9.075 -14.274 7.777 1.00 89.81 240 ASN A CA 1
ATOM 1923 C C . ASN A 1 240 ? 9.747 -14.681 9.110 1.00 89.81 240 ASN A C 1
ATOM 1925 O O . ASN A 1 240 ? 9.141 -14.568 10.183 1.00 89.81 240 ASN A O 1
ATOM 1929 N N . PRO A 1 241 ? 11.018 -15.130 9.089 1.00 89.62 241 PRO A N 1
ATOM 1930 C CA . PRO A 1 241 ? 11.718 -15.572 10.294 1.00 89.62 241 PRO A CA 1
ATOM 1931 C C . PRO A 1 241 ? 11.851 -14.475 11.358 1.00 89.62 241 PRO A C 1
ATOM 1933 O O . PRO A 1 241 ? 11.925 -14.804 12.541 1.00 89.62 241 PRO A O 1
ATOM 1936 N N . VAL A 1 242 ? 11.837 -13.197 10.964 1.00 91.00 242 VAL A N 1
ATOM 1937 C CA . VAL A 1 242 ? 11.878 -12.048 11.883 1.00 91.00 242 VAL A CA 1
ATOM 1938 C C . VAL A 1 242 ? 10.641 -12.017 12.783 1.00 91.00 242 VAL A C 1
ATOM 1940 O O . VAL A 1 242 ? 10.750 -11.706 13.968 1.00 91.00 242 VAL A O 1
ATOM 1943 N N . TYR A 1 243 ? 9.472 -12.394 12.256 1.00 85.12 243 TYR A N 1
ATOM 1944 C CA . TYR A 1 243 ? 8.203 -12.327 12.982 1.00 85.12 243 TYR A CA 1
ATOM 1945 C C . TYR A 1 243 ? 7.796 -13.642 13.635 1.00 85.12 243 TYR A C 1
ATOM 1947 O O . TYR A 1 243 ? 6.785 -13.673 14.324 1.00 85.12 243 TYR A O 1
ATOM 1955 N N . ARG A 1 244 ? 8.563 -14.728 13.484 1.00 79.12 244 ARG A N 1
ATOM 1956 C CA . ARG A 1 244 ? 8.193 -16.071 13.973 1.00 79.12 244 ARG A CA 1
ATOM 1957 C C . ARG A 1 244 ? 7.837 -16.131 15.466 1.00 79.12 244 ARG A C 1
ATOM 1959 O O . ARG A 1 244 ? 7.004 -16.938 15.859 1.00 79.12 244 ARG A O 1
ATOM 1966 N N . ASN A 1 245 ? 8.439 -15.269 16.282 1.00 77.81 245 ASN A N 1
ATOM 1967 C CA . ASN A 1 245 ? 8.191 -15.192 17.726 1.00 77.81 245 ASN A CA 1
ATOM 1968 C C . ASN A 1 245 ? 7.452 -13.908 18.134 1.00 77.81 245 ASN A C 1
ATOM 1970 O O . ASN A 1 245 ? 7.509 -13.504 19.297 1.00 77.81 245 ASN A O 1
ATOM 1974 N N . ALA A 1 246 ? 6.806 -13.228 17.184 1.00 77.69 246 ALA A N 1
ATOM 1975 C CA . ALA A 1 246 ? 6.104 -11.987 17.460 1.00 77.69 246 ALA A CA 1
ATOM 1976 C C . ALA A 1 246 ? 4.963 -12.223 18.462 1.00 77.69 246 ALA A C 1
ATOM 1978 O O . ALA A 1 246 ? 4.194 -13.181 18.361 1.00 77.69 246 ALA A O 1
ATOM 1979 N N . LEU A 1 247 ? 4.828 -11.313 19.432 1.00 74.56 247 LEU A N 1
ATOM 1980 C CA . LEU A 1 247 ? 3.795 -11.396 20.472 1.00 74.56 247 LEU A CA 1
ATOM 1981 C C . LEU A 1 247 ? 2.373 -11.334 19.904 1.00 74.56 247 LEU A C 1
ATOM 1983 O O . LEU A 1 247 ? 1.441 -11.804 20.550 1.00 74.56 247 LEU A O 1
ATOM 1987 N N . ILE A 1 248 ? 2.221 -10.822 18.683 1.00 70.19 248 ILE A N 1
ATOM 1988 C CA . ILE A 1 248 ? 0.941 -10.720 17.982 1.00 70.19 248 ILE A CA 1
ATOM 1989 C C . ILE A 1 248 ? 0.269 -12.077 17.741 1.00 70.19 248 ILE A C 1
ATOM 1991 O O . ILE A 1 248 ? -0.949 -12.154 17.635 1.00 70.19 248 ILE A O 1
ATOM 1995 N N . TYR A 1 249 ? 1.023 -13.179 17.755 1.00 67.00 249 TYR A N 1
ATOM 1996 C CA . TYR A 1 249 ? 0.442 -14.525 17.692 1.00 67.00 249 TYR A CA 1
ATOM 1997 C C . TYR A 1 249 ? -0.320 -14.924 18.957 1.00 67.00 249 TYR A C 1
ATOM 1999 O O . TYR A 1 249 ? -1.121 -15.853 18.920 1.00 67.00 249 TYR A O 1
ATOM 2007 N N . LYS A 1 250 ? -0.119 -14.212 20.071 1.00 65.81 250 LYS A N 1
ATOM 2008 C CA . LYS A 1 250 ? -0.903 -14.398 21.299 1.00 65.81 250 LYS A CA 1
ATOM 2009 C C . LYS A 1 250 ? -2.209 -13.598 21.280 1.00 65.81 250 LYS A C 1
ATOM 2011 O O . LYS A 1 250 ? -3.166 -14.009 21.927 1.00 65.81 250 LYS A O 1
ATOM 2016 N N . GLN A 1 251 ? -2.255 -12.483 20.546 1.00 62.97 251 GLN A N 1
ATOM 2017 C CA . GLN A 1 251 ? -3.421 -11.605 20.421 1.00 62.97 251 GLN A CA 1
ATOM 2018 C C . GLN A 1 251 ? -3.486 -11.027 19.001 1.00 62.97 251 GLN A C 1
ATOM 2020 O O . GLN A 1 251 ? -2.873 -10.009 18.695 1.00 62.97 251 GLN A O 1
ATOM 2025 N N . VAL A 1 252 ? -4.228 -11.723 18.136 1.00 55.75 252 VAL A N 1
ATOM 2026 C CA . VAL A 1 252 ? -4.195 -11.546 16.674 1.00 55.75 252 VAL A CA 1
ATOM 2027 C C . VAL A 1 252 ? -4.703 -10.181 16.204 1.00 55.75 252 VAL A C 1
ATOM 2029 O O . VAL A 1 252 ? -4.215 -9.660 15.207 1.00 55.75 252 VAL A O 1
ATOM 2032 N N . ASN A 1 253 ? -5.667 -9.593 16.914 1.00 58.50 253 ASN A N 1
ATOM 2033 C CA . ASN A 1 253 ? -6.237 -8.295 16.572 1.00 58.50 253 ASN A CA 1
ATOM 2034 C C . ASN A 1 253 ? -6.281 -7.400 17.827 1.00 58.50 253 ASN A C 1
ATOM 2036 O O . ASN A 1 253 ? -7.054 -7.700 18.740 1.00 58.50 253 ASN A O 1
ATOM 2040 N N . PRO A 1 254 ? -5.485 -6.314 17.893 1.00 55.41 254 PRO A N 1
ATOM 2041 C CA . PRO A 1 254 ? -5.502 -5.388 19.027 1.00 55.41 254 PRO A CA 1
ATOM 2042 C C . PRO A 1 254 ? -6.820 -4.601 19.131 1.00 55.41 254 PRO A C 1
ATOM 2044 O O . PRO A 1 254 ? -7.182 -4.176 20.218 1.00 55.41 254 PRO A O 1
ATOM 2047 N N . MET A 1 255 ? -7.564 -4.483 18.025 1.00 51.97 255 MET A N 1
ATOM 2048 C CA . MET A 1 255 ? -8.862 -3.803 17.930 1.00 51.97 255 MET A CA 1
ATOM 2049 C C . MET A 1 255 ? -10.051 -4.752 18.112 1.00 51.97 255 MET A C 1
ATOM 2051 O O . MET A 1 255 ? -11.204 -4.319 18.040 1.00 51.97 255 MET A O 1
ATOM 2055 N N . ALA A 1 256 ? -9.813 -6.056 18.309 1.00 56.78 256 ALA A N 1
ATOM 2056 C CA . ALA A 1 256 ? -10.884 -6.989 18.625 1.00 56.78 256 ALA A CA 1
ATOM 2057 C C . ALA A 1 256 ? -11.363 -6.741 20.059 1.00 56.78 256 ALA A C 1
ATOM 2059 O O . ALA A 1 256 ? -10.970 -7.430 21.000 1.00 56.78 256 ALA A O 1
ATOM 2060 N N . GLY A 1 257 ? -12.265 -5.772 20.218 1.00 54.53 257 GLY A N 1
ATOM 2061 C CA . GLY A 1 257 ? -13.207 -5.793 21.327 1.00 54.53 257 GLY A CA 1
ATOM 2062 C C . GLY A 1 257 ? -13.981 -7.122 21.318 1.00 54.53 257 GLY A C 1
ATOM 2063 O O . GLY A 1 257 ? -14.073 -7.778 20.273 1.00 54.53 257 GLY A O 1
ATOM 2064 N N . PRO A 1 258 ? -14.537 -7.569 22.457 1.00 44.53 258 PRO A N 1
ATOM 2065 C CA . PRO A 1 258 ? -15.333 -8.790 22.496 1.00 44.53 258 PRO A CA 1
ATOM 2066 C C . PRO A 1 258 ? -16.454 -8.700 21.455 1.00 44.53 258 PRO A C 1
ATOM 2068 O O . PRO A 1 258 ? -17.334 -7.847 21.547 1.00 44.53 258 PRO A O 1
ATOM 2071 N N . THR A 1 259 ? -16.412 -9.565 20.440 1.00 39.41 259 THR A N 1
ATOM 2072 C CA . THR A 1 259 ? -17.436 -9.623 19.395 1.00 39.41 259 THR A CA 1
ATOM 2073 C C . THR A 1 259 ? -18.788 -9.950 20.034 1.00 39.41 259 THR A C 1
ATOM 2075 O O . THR A 1 259 ? -19.050 -11.091 20.415 1.00 39.41 259 THR A O 1
ATOM 2078 N N . LEU A 1 260 ? -19.665 -8.954 20.162 1.00 35.75 260 LEU A N 1
ATOM 2079 C CA . LEU A 1 260 ? -21.042 -9.143 20.614 1.00 35.75 260 LEU A CA 1
ATOM 2080 C C . LEU A 1 260 ? -21.907 -9.549 19.418 1.00 35.75 260 LEU A C 1
ATOM 2082 O O . LEU A 1 260 ? -22.479 -8.714 18.724 1.00 35.75 260 LEU A O 1
ATOM 2086 N N . THR A 1 261 ? -22.014 -10.853 19.173 1.00 37.62 261 THR A N 1
ATOM 2087 C CA . THR A 1 261 ? -23.005 -11.375 18.225 1.00 37.62 261 THR A CA 1
ATOM 2088 C C . THR A 1 261 ? -24.374 -11.386 18.902 1.00 37.62 261 THR A C 1
ATOM 2090 O O . THR A 1 261 ? -24.660 -12.260 19.719 1.00 37.62 261 THR A O 1
ATOM 2093 N N . ILE A 1 262 ? -25.236 -10.421 18.574 1.00 37.72 262 ILE A N 1
ATOM 2094 C CA . ILE A 1 262 ? -26.624 -10.401 19.054 1.00 37.72 262 ILE A CA 1
ATOM 2095 C C . ILE A 1 262 ? -27.451 -11.326 18.157 1.00 37.72 262 ILE A C 1
ATOM 2097 O O . ILE A 1 262 ? -27.917 -10.929 17.091 1.00 37.72 262 ILE A O 1
ATOM 2101 N N . THR A 1 263 ? -27.657 -12.571 18.582 1.00 41.38 263 THR A N 1
ATOM 2102 C CA . THR A 1 263 ? -28.676 -13.437 17.975 1.00 41.38 263 THR A CA 1
ATOM 2103 C C . THR A 1 263 ? -30.002 -13.240 18.698 1.00 41.38 263 THR A C 1
ATOM 2105 O O . THR A 1 263 ? -30.110 -13.397 19.914 1.00 41.38 263 THR A O 1
ATOM 2108 N N . LYS A 1 264 ? -31.040 -12.867 17.945 1.00 37.81 264 LYS A N 1
ATOM 2109 C CA . LYS A 1 264 ? -32.400 -12.729 18.474 1.00 37.81 264 LYS A CA 1
ATOM 2110 C C . LYS A 1 264 ? -32.992 -14.132 18.646 1.00 37.81 264 LYS A C 1
ATOM 2112 O O . LYS A 1 264 ? -33.491 -14.716 17.688 1.00 37.81 264 LYS A O 1
ATOM 2117 N N . SER A 1 265 ? -32.892 -14.698 19.847 1.00 42.66 265 SER A N 1
ATOM 2118 C CA . SER A 1 265 ? -33.569 -15.955 20.178 1.00 42.66 265 SER A CA 1
ATOM 2119 C C . SER A 1 265 ? -35.048 -15.690 20.499 1.00 42.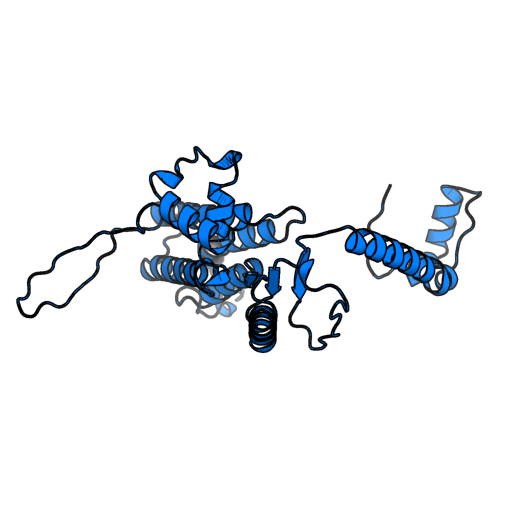66 265 SER A C 1
ATOM 2121 O O . SER A 1 265 ? -35.398 -14.669 21.095 1.00 42.66 265 SER A O 1
ATOM 2123 N N . VAL A 1 266 ? -35.922 -16.628 20.122 1.00 55.19 266 VAL A N 1
ATOM 2124 C CA . VAL A 1 266 ? -37.379 -16.586 20.373 1.00 55.19 266 VAL A CA 1
ATOM 2125 C C . VAL A 1 266 ? -37.708 -16.615 21.881 1.00 55.19 266 VAL A C 1
ATOM 2127 O O . VAL A 1 266 ? -38.830 -16.313 22.274 1.00 55.19 266 VAL A O 1
ATOM 2130 N N . THR A 1 267 ? -36.731 -16.919 22.744 1.00 55.25 267 THR A N 1
ATOM 2131 C CA . THR A 1 267 ? -36.898 -17.069 24.199 1.00 55.25 267 THR A CA 1
ATOM 2132 C C . THR A 1 267 ? -36.275 -15.939 25.029 1.00 55.25 267 THR A C 1
ATOM 2134 O O . THR A 1 267 ? -36.302 -16.006 26.254 1.00 55.25 267 THR A O 1
ATOM 2137 N N . GLY A 1 268 ? -35.735 -14.886 24.403 1.00 46.28 268 GLY A N 1
ATOM 2138 C CA . GLY A 1 268 ? -35.279 -13.676 25.108 1.00 46.28 268 GLY A CA 1
ATOM 2139 C C . GLY A 1 268 ? -33.974 -13.809 25.906 1.00 46.28 268 GLY A C 1
ATOM 2140 O O . GLY A 1 268 ? -33.574 -12.856 26.569 1.00 46.28 268 GLY A O 1
ATOM 2141 N N . VAL A 1 269 ? -33.279 -14.948 25.830 1.00 41.09 269 VAL A N 1
ATOM 2142 C CA . VAL A 1 269 ? -31.969 -15.139 26.475 1.00 41.09 269 VAL A CA 1
ATOM 2143 C C . VAL A 1 269 ? -30.852 -14.875 25.466 1.00 41.09 269 VAL A C 1
ATOM 2145 O O . VAL A 1 269 ? -30.734 -15.570 24.456 1.00 41.09 269 VAL A O 1
ATOM 2148 N N . ILE A 1 270 ? -30.035 -13.862 25.758 1.00 36.12 270 ILE A N 1
ATOM 2149 C CA . ILE A 1 270 ? -28.852 -13.476 24.982 1.00 36.12 270 ILE A CA 1
ATOM 2150 C C . ILE A 1 270 ? -27.703 -14.411 25.368 1.00 36.12 270 ILE A C 1
ATOM 2152 O O . ILE A 1 270 ? -27.372 -14.532 26.545 1.00 36.12 270 ILE A O 1
ATOM 2156 N N . THR A 1 271 ? -27.078 -15.060 24.388 1.00 36.94 271 THR A N 1
ATOM 2157 C CA . THR A 1 271 ? -25.844 -15.834 24.593 1.00 36.94 271 THR A CA 1
ATOM 2158 C C . THR A 1 271 ? -24.726 -15.262 23.730 1.00 36.94 271 THR A C 1
ATOM 2160 O O . THR A 1 271 ? -24.917 -14.996 22.545 1.00 36.94 271 THR A O 1
ATOM 2163 N N . CYS A 1 272 ? -23.563 -15.040 24.345 1.00 31.11 272 CYS A N 1
ATOM 2164 C CA . CYS A 1 272 ? -22.366 -14.527 23.684 1.00 31.11 272 CYS A CA 1
ATOM 2165 C C . CYS A 1 272 ? -21.521 -15.693 23.157 1.00 31.11 272 CYS A C 1
ATOM 2167 O O . CYS A 1 272 ? -21.211 -16.614 23.911 1.00 31.11 272 CYS A O 1
ATOM 2169 N N . ALA A 1 273 ? -21.104 -15.636 21.892 1.00 37.88 273 ALA A N 1
ATOM 2170 C CA . ALA A 1 273 ? -20.134 -16.566 21.323 1.00 37.88 273 ALA A CA 1
ATOM 2171 C C . ALA A 1 273 ? -18.884 -15.805 20.865 1.00 37.88 273 ALA A C 1
ATOM 2173 O O . ALA A 1 273 ? -18.967 -14.875 20.068 1.00 37.88 273 ALA A O 1
ATOM 2174 N N . THR A 1 274 ? -17.727 -16.233 21.365 1.00 44.16 274 THR A N 1
ATOM 2175 C CA . THR A 1 274 ? -16.399 -15.712 21.030 1.00 44.16 274 THR A CA 1
ATOM 2176 C C . THR A 1 274 ? -15.626 -16.793 20.281 1.00 44.16 274 THR A C 1
ATOM 2178 O O . THR A 1 274 ? -15.126 -17.729 20.908 1.00 44.16 274 THR A O 1
ATOM 2181 N N . LYS A 1 275 ? -15.500 -16.706 18.956 1.00 37.81 275 LYS A N 1
ATOM 2182 C CA . LYS A 1 275 ? -14.462 -17.474 18.257 1.00 37.81 275 LYS A CA 1
ATOM 2183 C C . LYS A 1 275 ? -13.703 -16.583 17.274 1.00 37.81 275 LYS A C 1
ATOM 2185 O O . LYS A 1 275 ? -14.259 -16.263 16.227 1.00 37.81 275 LYS A O 1
ATOM 2190 N N . PRO A 1 276 ? -12.457 -16.182 17.597 1.00 42.03 276 PRO A N 1
ATOM 2191 C CA . PRO A 1 276 ? -11.515 -15.714 16.584 1.00 42.03 276 PRO A CA 1
ATOM 2192 C C . PRO A 1 276 ? -11.207 -16.847 15.583 1.00 42.03 276 PRO A C 1
ATOM 2194 O O . PRO A 1 276 ? -11.507 -18.012 15.882 1.00 42.03 276 PRO A O 1
ATOM 2197 N N . PRO A 1 277 ? -10.621 -16.535 14.409 1.00 48.94 277 PRO A N 1
ATOM 2198 C CA . PRO A 1 277 ? -10.276 -17.537 13.411 1.00 48.94 277 PRO A CA 1
ATOM 2199 C C . PRO A 1 277 ? -9.442 -18.648 14.046 1.00 48.94 277 PRO A C 1
ATOM 2201 O O . PRO A 1 277 ? -8.568 -18.403 14.877 1.00 48.94 277 PRO A O 1
ATOM 2204 N N . GLN A 1 278 ? -9.775 -19.876 13.679 1.00 55.06 278 GLN A N 1
ATOM 2205 C CA . GLN A 1 278 ? -9.165 -21.110 14.146 1.00 55.06 278 GLN A CA 1
ATOM 2206 C C . GLN A 1 278 ? -7.657 -21.077 13.836 1.00 55.06 278 GLN A C 1
ATOM 2208 O O . GLN A 1 278 ? -7.299 -21.355 12.707 1.00 55.06 278 GLN A O 1
ATOM 2213 N N . ASP A 1 279 ? -6.828 -20.685 14.818 1.00 66.50 279 ASP A N 1
ATOM 2214 C CA . ASP A 1 279 ? -5.354 -20.553 14.800 1.00 66.50 279 ASP A CA 1
ATOM 2215 C C . ASP A 1 279 ? -4.769 -19.901 13.520 1.00 66.50 279 ASP A C 1
ATOM 2217 O O . ASP A 1 279 ? -4.778 -20.489 12.445 1.00 66.50 279 ASP A O 1
ATOM 2221 N N . MET A 1 280 ? -4.175 -18.701 13.604 1.00 64.19 280 MET A N 1
ATOM 2222 C CA . MET A 1 280 ? -3.500 -18.083 12.444 1.00 64.19 280 MET A CA 1
ATOM 2223 C C . MET A 1 280 ? -2.465 -19.004 11.784 1.00 64.19 280 MET A C 1
ATOM 2225 O O . MET A 1 280 ? -2.249 -18.897 10.580 1.00 64.19 280 MET A O 1
ATOM 2229 N N . ILE A 1 281 ? -1.845 -19.914 12.542 1.00 63.22 281 ILE A N 1
ATOM 2230 C CA . ILE A 1 281 ? -0.928 -20.919 11.999 1.00 63.22 281 ILE A CA 1
ATOM 2231 C C . ILE A 1 281 ? -1.689 -21.907 11.109 1.00 63.22 281 ILE A C 1
ATOM 2233 O O . ILE A 1 281 ? -1.196 -22.269 10.045 1.00 63.22 281 ILE A O 1
ATOM 2237 N N . LEU A 1 282 ? -2.898 -22.312 11.501 1.00 71.75 282 LEU A N 1
ATOM 2238 C CA . LEU A 1 282 ? -3.766 -23.164 10.692 1.00 71.75 282 LEU A CA 1
ATOM 2239 C C . LEU A 1 282 ? -4.258 -22.426 9.440 1.00 71.75 282 LEU A C 1
ATOM 2241 O O . LEU A 1 282 ? -4.204 -23.004 8.357 1.00 71.75 282 LEU A O 1
ATOM 2245 N N . CYS A 1 283 ? -4.670 -21.158 9.549 1.00 66.38 283 CYS A N 1
ATOM 2246 C CA . CYS A 1 283 ? -5.029 -20.353 8.374 1.00 66.38 283 CYS A CA 1
ATOM 2247 C C . CYS A 1 283 ? -3.842 -20.198 7.413 1.00 66.38 283 CYS A C 1
ATOM 2249 O O . CYS A 1 283 ? -3.982 -20.470 6.223 1.00 66.38 283 CYS A O 1
ATOM 2251 N N . ALA A 1 284 ? -2.654 -19.859 7.927 1.00 68.75 284 ALA A N 1
ATOM 2252 C CA . ALA A 1 284 ? -1.436 -19.754 7.127 1.00 68.75 284 ALA A CA 1
ATOM 2253 C C . ALA A 1 284 ? -1.049 -21.099 6.489 1.00 68.75 284 ALA A C 1
ATOM 2255 O O . ALA A 1 284 ? -0.654 -21.139 5.328 1.00 68.75 284 ALA A O 1
ATOM 2256 N N . ALA A 1 285 ? -1.204 -22.216 7.207 1.00 67.19 285 ALA A N 1
ATOM 2257 C CA . ALA A 1 285 ? -0.957 -23.552 6.669 1.00 67.19 285 ALA A CA 1
ATOM 2258 C C . ALA A 1 285 ? -1.945 -23.920 5.547 1.00 67.19 285 ALA A C 1
ATOM 2260 O O . ALA A 1 285 ? -1.531 -24.453 4.519 1.00 67.19 285 ALA A O 1
ATOM 2261 N N . LEU A 1 286 ? -3.233 -23.600 5.707 1.00 69.38 286 LEU A N 1
ATOM 2262 C CA . LEU A 1 286 ? -4.255 -23.812 4.677 1.00 69.38 286 LEU A CA 1
ATOM 2263 C C . LEU A 1 286 ? -4.026 -22.919 3.452 1.00 69.38 286 LEU A C 1
ATOM 2265 O O . LEU A 1 286 ? -4.195 -23.377 2.325 1.0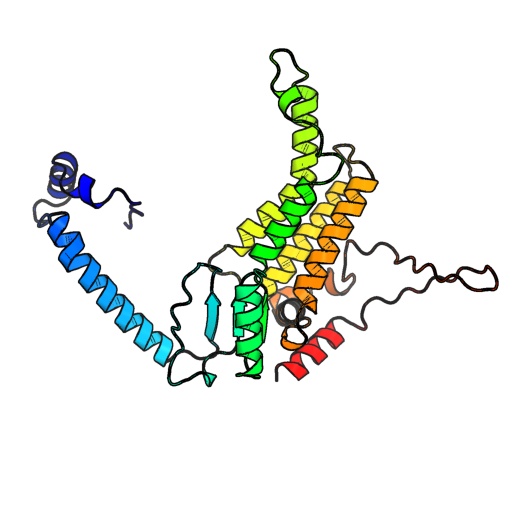0 69.38 286 LEU A O 1
ATOM 2269 N N . ALA A 1 287 ? -3.623 -21.665 3.654 1.00 67.88 287 ALA A N 1
ATOM 2270 C CA . ALA A 1 287 ? -3.259 -20.758 2.573 1.00 67.88 287 ALA A CA 1
ATOM 2271 C C . ALA A 1 287 ? -2.018 -21.261 1.821 1.00 67.88 287 ALA A C 1
ATOM 2273 O O . ALA A 1 287 ? -2.035 -21.332 0.595 1.00 67.88 287 ALA A O 1
ATOM 2274 N N . LEU A 1 288 ? -0.988 -21.724 2.536 1.00 71.25 288 LEU A N 1
ATOM 2275 C CA . LEU A 1 288 ? 0.184 -22.369 1.937 1.00 71.25 288 LEU A CA 1
ATOM 2276 C C . LEU A 1 288 ? -0.190 -23.589 1.101 1.00 71.25 288 LEU A C 1
ATOM 2278 O O . LEU A 1 288 ? 0.303 -23.730 -0.011 1.00 71.25 288 LEU A O 1
ATOM 2282 N N . GLN A 1 289 ? -1.094 -24.435 1.598 1.00 68.00 289 GLN A N 1
ATOM 2283 C CA . GLN A 1 289 ? -1.576 -25.599 0.857 1.00 68.00 289 GLN A CA 1
ATOM 2284 C C . GLN A 1 289 ? -2.320 -25.222 -0.435 1.00 68.00 289 GLN A C 1
ATOM 2286 O O . GLN A 1 289 ? -2.367 -26.025 -1.356 1.00 68.00 289 GLN A O 1
ATOM 2291 N N . ARG A 1 290 ? -2.922 -24.029 -0.514 1.00 67.06 290 ARG A N 1
ATOM 2292 C CA . ARG A 1 290 ? -3.574 -23.532 -1.740 1.00 67.06 290 ARG A CA 1
ATOM 2293 C C . ARG A 1 290 ? -2.582 -22.934 -2.737 1.00 67.06 290 ARG A C 1
ATOM 2295 O O . ARG A 1 290 ? -2.893 -22.878 -3.922 1.00 67.06 290 ARG A O 1
ATOM 2302 N N . ILE A 1 291 ? -1.448 -22.431 -2.247 1.00 65.69 291 ILE A N 1
ATOM 2303 C CA . ILE A 1 291 ? -0.398 -21.806 -3.061 1.00 65.69 291 ILE A CA 1
ATOM 2304 C C . ILE A 1 291 ? 0.535 -22.866 -3.675 1.00 65.69 291 ILE A C 1
ATOM 2306 O O . ILE A 1 291 ? 1.050 -22.645 -4.771 1.00 65.69 291 ILE A O 1
ATOM 2310 N N . LEU A 1 292 ? 0.769 -23.977 -2.964 1.00 62.94 292 LEU A N 1
ATOM 2311 C CA . LEU A 1 292 ? 1.585 -25.120 -3.400 1.00 62.94 292 LEU A CA 1
ATOM 2312 C C . LEU A 1 292 ? 0.799 -26.091 -4.290 1.00 62.94 292 LEU A C 1
ATOM 2314 O O . LEU A 1 292 ? 1.413 -26.588 -5.261 1.00 62.94 292 LEU A O 1
#

Sequence (292 aa):
MAVMIQRRLPMIMDSEEWKQLLLALNPNYHIMSSTALTKSLILKEAAKISEGIKDFLHMACHLTITFDGGKRIHTYCPQPRPYKFSATSSDNAGNTKKARRLLCEHYPHMLNLQDPCHLLNLAIKDMCFLPEFAENLNELFVPGGPRYCFEMDLSKFLSIIGPWARGLKCLEGAQITADHVYFVFLSIMSQHEEEFCENKHRLLNSTMESTRQIGNGHFDELINETPQSHDLYVTTFVLNPVYRNALIYKQVNPMAGPTLTITKSVTGVITCATKPPQDMILCAALALQRIL

Radius of gyration: 25.88 Å; Cα contacts (8 Å, |Δi|>4): 260; chains: 1; bounding box: 76×62×56 Å

InterPro domains:
  IPR012337 Ribonuclease H-like superfamily [SSF53098] (58-250)

pLDDT: mean 81.23, std 17.84, range [30.3, 98.12]

Organism: NCBI:txid116603